Protein AF-A0A7J0CDF3-F1 (afdb_monomer_lite)

Radius of gyration: 33.48 Å; chains: 1; bounding box: 75×72×98 Å

Structure (mmCIF, N/CA/C/O backbone):
data_AF-A0A7J0CDF3-F1
#
_entry.id   AF-A0A7J0CDF3-F1
#
loop_
_atom_site.group_PDB
_atom_site.id
_atom_site.type_symbol
_atom_site.label_atom_id
_atom_site.label_alt_id
_atom_site.label_comp_id
_atom_site.label_asym_id
_atom_site.label_entity_id
_atom_site.label_seq_id
_atom_site.pdbx_PDB_ins_code
_atom_site.Cartn_x
_atom_site.Cartn_y
_atom_site.Cartn_z
_atom_site.occupancy
_atom_site.B_iso_or_equiv
_atom_site.auth_seq_id
_atom_site.auth_comp_id
_atom_site.auth_asym_id
_atom_site.auth_atom_id
_atom_site.pdbx_PDB_model_num
ATOM 1 N N . MET A 1 1 ? -47.061 1.592 -51.475 1.00 35.91 1 MET A N 1
ATOM 2 C CA . MET A 1 1 ? -47.089 2.550 -52.597 1.00 35.91 1 MET A CA 1
ATOM 3 C C . MET A 1 1 ? -45.624 2.895 -52.890 1.00 35.91 1 MET A C 1
ATOM 5 O O . MET A 1 1 ? -45.048 3.650 -52.127 1.00 35.91 1 MET A O 1
ATOM 9 N N . THR A 1 2 ? -44.872 2.013 -53.568 1.00 28.09 2 THR A N 1
ATOM 10 C CA . THR A 1 2 ? -44.515 2.081 -55.014 1.00 28.09 2 THR A CA 1
ATOM 11 C C . THR A 1 2 ? -44.029 3.474 -55.422 1.00 28.09 2 THR A C 1
ATOM 13 O O . THR A 1 2 ? -44.836 4.392 -55.442 1.00 28.09 2 THR A O 1
ATOM 16 N N . ALA A 1 3 ? -42.708 3.652 -55.564 1.00 27.17 3 ALA A N 1
ATOM 17 C CA . ALA A 1 3 ? -41.955 3.639 -56.842 1.00 27.17 3 ALA A CA 1
ATOM 18 C C . ALA A 1 3 ? -41.783 5.102 -57.340 1.00 27.17 3 ALA A C 1
ATOM 20 O O . ALA A 1 3 ? -42.628 5.928 -57.035 1.00 27.17 3 ALA A O 1
ATOM 21 N N . THR A 1 4 ? -40.732 5.567 -58.017 1.00 31.92 4 THR A N 1
ATOM 22 C CA . THR A 1 4 ? -39.745 4.935 -58.901 1.00 31.92 4 THR A CA 1
ATOM 23 C C . THR A 1 4 ? -38.569 5.918 -59.099 1.00 31.92 4 THR A C 1
ATOM 25 O O . THR A 1 4 ? -38.638 7.078 -58.702 1.00 31.92 4 THR A O 1
ATOM 28 N N . THR A 1 5 ? -37.517 5.375 -59.698 1.00 41.00 5 THR A N 1
ATOM 29 C CA . THR A 1 5 ? -36.203 5.857 -60.150 1.00 41.00 5 THR A CA 1
ATOM 30 C C . THR A 1 5 ? -36.150 7.128 -61.005 1.00 41.00 5 THR A C 1
ATOM 32 O O . THR A 1 5 ? -37.146 7.531 -61.591 1.00 41.00 5 THR A O 1
ATOM 35 N N . ASP A 1 6 ? -34.952 7.724 -61.092 1.00 33.31 6 ASP A N 1
ATOM 36 C CA . ASP A 1 6 ? -34.081 7.810 -62.292 1.00 33.31 6 ASP A CA 1
ATOM 37 C C . ASP A 1 6 ? -32.815 8.605 -61.881 1.00 33.31 6 ASP A C 1
ATOM 39 O O . ASP A 1 6 ? -32.893 9.507 -61.056 1.00 33.31 6 ASP A O 1
ATOM 43 N N . GLY A 1 7 ? -31.572 8.319 -62.268 1.00 31.36 7 GLY A N 1
ATOM 44 C CA . GLY A 1 7 ? -31.044 7.663 -63.457 1.00 31.36 7 GLY A CA 1
ATOM 45 C C . GLY A 1 7 ? -30.019 8.615 -64.093 1.00 31.36 7 GLY A C 1
ATOM 46 O O . GLY A 1 7 ? -30.418 9.547 -64.773 1.00 31.36 7 GLY A O 1
ATOM 47 N N . SER A 1 8 ? -28.718 8.424 -63.826 1.00 35.66 8 SER A N 1
ATOM 48 C CA . SER A 1 8 ? -27.577 8.980 -64.598 1.00 35.66 8 SER A CA 1
ATOM 49 C C . SER A 1 8 ? -26.265 8.462 -63.977 1.00 35.66 8 SER A C 1
ATOM 51 O O . SER A 1 8 ? -25.769 9.017 -63.003 1.00 35.66 8 SER A O 1
ATOM 53 N N . THR A 1 9 ? -25.775 7.264 -64.307 1.00 35.94 9 THR A N 1
ATOM 54 C CA . THR A 1 9 ? -24.790 7.021 -65.388 1.00 35.94 9 THR A CA 1
ATOM 55 C C . THR A 1 9 ? -23.771 8.146 -65.600 1.00 35.94 9 THR A C 1
ATOM 57 O O . THR A 1 9 ? -23.828 8.910 -66.553 1.00 35.94 9 THR A O 1
ATOM 60 N N . GLY A 1 10 ? -22.770 8.182 -64.724 1.00 31.12 10 GLY A N 1
ATOM 61 C CA . GLY A 1 10 ? -21.445 8.707 -65.034 1.00 31.12 10 GLY A CA 1
ATOM 62 C C . GLY A 1 10 ? -20.428 7.602 -64.788 1.00 31.12 10 GLY A C 1
ATOM 63 O O . GLY A 1 10 ? -19.827 7.544 -63.721 1.00 31.12 10 GLY A O 1
ATOM 64 N N . ALA A 1 11 ? -20.290 6.677 -65.741 1.00 34.62 11 ALA A N 1
ATOM 65 C CA . ALA A 1 11 ? -19.156 5.764 -65.770 1.00 34.62 11 ALA A CA 1
ATOM 66 C C . ALA A 1 11 ? -17.900 6.615 -66.000 1.00 34.62 11 ALA A C 1
ATOM 68 O O . ALA A 1 11 ? -17.597 6.995 -67.129 1.00 34.62 11 ALA A O 1
ATOM 69 N N . ALA A 1 12 ? -17.224 6.985 -64.912 1.00 36.47 12 ALA A N 1
ATOM 70 C CA . ALA A 1 12 ? -15.904 7.577 -64.993 1.00 36.47 12 ALA A CA 1
ATOM 71 C C . ALA A 1 12 ? -14.955 6.490 -65.502 1.00 36.47 12 ALA A C 1
ATOM 73 O O . ALA A 1 12 ? -14.655 5.518 -64.812 1.00 36.47 12 ALA A O 1
ATOM 74 N N . ASP A 1 13 ? -14.586 6.664 -66.762 1.00 37.16 13 ASP A N 1
ATOM 75 C CA . ASP A 1 13 ? -13.546 5.983 -67.512 1.00 37.16 13 ASP A CA 1
ATOM 76 C C . ASP A 1 13 ? -12.322 5.732 -66.606 1.00 37.16 13 ASP A C 1
ATOM 78 O O . ASP A 1 13 ? -11.514 6.631 -66.364 1.00 37.16 13 ASP A O 1
ATOM 82 N N . LEU A 1 14 ? -12.194 4.514 -66.063 1.00 38.97 14 LEU A N 1
ATOM 83 C CA . LEU A 1 14 ? -10.978 4.045 -65.395 1.00 38.97 14 LEU A CA 1
ATOM 84 C C . LEU A 1 14 ? -9.933 3.775 -66.478 1.00 38.97 14 LEU A C 1
ATOM 86 O O . LEU A 1 14 ? -9.555 2.635 -66.752 1.00 38.97 14 LEU A O 1
ATOM 90 N N . ARG A 1 15 ? -9.467 4.842 -67.128 1.00 39.44 15 ARG A N 1
ATOM 91 C CA . ARG A 1 15 ? -8.226 4.780 -67.882 1.00 39.44 15 ARG A CA 1
ATOM 92 C C . ARG A 1 15 ? -7.115 4.509 -66.883 1.00 39.44 15 ARG A C 1
ATOM 94 O O . ARG A 1 15 ? -6.823 5.334 -66.021 1.00 39.44 15 ARG A O 1
ATOM 101 N N . ALA A 1 16 ? -6.541 3.316 -67.006 1.00 43.44 16 ALA A N 1
ATOM 102 C CA . ALA A 1 16 ? -5.338 2.902 -66.315 1.00 43.44 16 ALA A CA 1
ATOM 103 C C . ALA A 1 16 ? -4.294 4.021 -66.405 1.00 43.44 16 ALA A C 1
ATOM 105 O O . ALA A 1 16 ? -3.823 4.361 -67.493 1.00 43.44 16 ALA A O 1
ATOM 106 N N . ALA A 1 17 ? -3.965 4.605 -65.253 1.00 43.03 17 ALA A N 1
ATOM 107 C CA . ALA A 1 17 ? -2.776 5.423 -65.122 1.00 43.03 17 ALA A CA 1
ATOM 108 C C . ALA A 1 17 ? -1.569 4.569 -65.548 1.00 43.03 17 ALA A C 1
ATOM 110 O O . ALA A 1 17 ? -1.536 3.375 -65.223 1.00 43.03 17 ALA A O 1
ATOM 111 N N . PRO A 1 18 ? -0.595 5.129 -66.286 1.00 43.50 18 PRO A N 1
ATOM 112 C CA . PRO A 1 18 ? 0.629 4.401 -66.567 1.00 43.50 18 PRO A CA 1
ATOM 113 C C . PRO A 1 18 ? 1.243 4.013 -65.224 1.00 43.50 18 PRO A C 1
ATOM 115 O O . PRO A 1 18 ? 1.280 4.831 -64.304 1.00 43.50 18 PRO A O 1
ATOM 118 N N . ALA A 1 19 ? 1.656 2.752 -65.101 1.00 48.44 19 ALA A N 1
ATOM 119 C CA . ALA A 1 19 ? 2.377 2.262 -63.941 1.00 48.44 19 ALA A CA 1
ATOM 120 C C . ALA A 1 19 ? 3.613 3.149 -63.736 1.00 48.44 19 ALA A C 1
ATOM 122 O O . ALA A 1 19 ? 4.610 3.010 -64.442 1.00 48.44 19 ALA A O 1
ATOM 123 N N . GLY A 1 20 ? 3.499 4.103 -62.809 1.00 44.44 20 GLY A N 1
ATOM 124 C CA . GLY A 1 20 ? 4.639 4.806 -62.253 1.00 44.44 20 GLY A CA 1
ATOM 125 C C . GLY A 1 20 ? 5.560 3.769 -61.626 1.00 44.44 20 GLY A C 1
ATOM 126 O O . GLY A 1 20 ? 5.096 2.802 -61.019 1.00 44.44 20 GLY A O 1
ATOM 127 N N . GLU A 1 21 ? 6.852 3.936 -61.864 1.00 51.44 21 GLU A N 1
ATOM 128 C CA . GLU A 1 21 ? 7.906 3.017 -61.451 1.00 51.44 21 GLU A CA 1
ATOM 129 C C . GLU A 1 21 ? 7.807 2.651 -59.951 1.00 51.44 21 GLU A C 1
ATOM 131 O O . GLU A 1 21 ? 7.376 3.483 -59.148 1.00 51.44 21 GLU A O 1
ATOM 136 N N . PRO A 1 22 ? 8.238 1.447 -59.518 1.00 50.16 22 PRO A N 1
ATOM 137 C CA . PRO A 1 22 ? 8.076 0.958 -58.139 1.00 50.16 22 PRO A CA 1
ATOM 138 C C . PRO A 1 22 ? 8.981 1.663 -57.103 1.00 50.16 22 PRO A C 1
ATOM 140 O O . PRO A 1 22 ? 9.261 1.126 -56.029 1.00 50.16 22 PRO A O 1
ATOM 143 N N . THR A 1 23 ? 9.499 2.843 -57.420 1.00 51.19 23 THR A N 1
ATOM 144 C CA . THR A 1 23 ? 10.711 3.386 -56.801 1.00 51.19 23 THR A CA 1
ATOM 145 C C . THR A 1 23 ? 10.452 4.045 -55.440 1.00 51.19 23 THR A C 1
ATOM 147 O O . THR A 1 23 ? 11.363 4.128 -54.622 1.00 51.19 23 THR A O 1
ATOM 150 N N . ASP A 1 24 ? 9.210 4.434 -55.133 1.00 53.78 24 ASP A N 1
ATOM 151 C CA . ASP A 1 24 ? 8.905 5.221 -53.924 1.00 53.78 24 ASP A CA 1
ATOM 152 C C . ASP A 1 24 ? 8.554 4.368 -52.686 1.00 53.78 24 ASP A C 1
ATOM 154 O O . ASP A 1 24 ? 8.678 4.802 -51.544 1.00 53.78 24 ASP A O 1
ATOM 158 N N . THR A 1 25 ? 8.165 3.102 -52.877 1.00 56.50 25 THR A N 1
ATOM 159 C CA . THR A 1 25 ? 7.866 2.191 -51.751 1.00 56.50 25 THR A CA 1
ATOM 160 C C . THR A 1 25 ? 9.135 1.584 -51.142 1.00 56.50 25 THR A C 1
ATOM 162 O O . THR A 1 25 ? 9.174 1.302 -49.946 1.00 56.50 25 THR A O 1
ATOM 165 N N . THR A 1 26 ? 10.188 1.409 -51.946 1.00 59.22 26 THR A N 1
ATOM 166 C CA . THR A 1 26 ? 11.443 0.769 -51.514 1.00 59.22 26 THR A CA 1
ATOM 167 C C . THR A 1 26 ? 12.288 1.713 -50.654 1.00 59.22 26 THR A C 1
ATOM 169 O O . THR A 1 26 ? 12.728 1.316 -49.581 1.00 59.22 26 THR A O 1
ATOM 172 N N . THR A 1 27 ? 12.410 2.989 -51.039 1.00 59.97 27 THR A N 1
ATOM 173 C CA . THR A 1 27 ? 13.153 4.011 -50.274 1.00 59.97 27 THR A CA 1
ATOM 174 C C . THR A 1 27 ? 12.543 4.249 -48.887 1.00 59.97 27 THR A C 1
ATOM 176 O O . THR A 1 27 ? 13.252 4.246 -47.884 1.00 59.97 27 THR A O 1
ATOM 179 N N . ALA A 1 28 ? 11.212 4.352 -48.798 1.00 68.81 28 ALA A N 1
ATOM 180 C CA . ALA A 1 28 ? 10.517 4.489 -47.517 1.00 68.81 28 ALA A CA 1
ATOM 181 C C . ALA A 1 28 ? 10.662 3.239 -46.626 1.00 68.81 28 ALA A C 1
ATOM 183 O O . ALA A 1 28 ? 10.765 3.350 -45.403 1.00 68.81 28 ALA A O 1
ATOM 184 N N . ALA A 1 29 ? 10.692 2.041 -47.219 1.00 69.06 29 ALA A N 1
ATOM 185 C CA . ALA A 1 29 ? 10.910 0.796 -46.486 1.00 69.06 29 ALA A CA 1
ATOM 186 C C . ALA A 1 29 ? 12.356 0.665 -45.969 1.00 69.06 29 ALA A C 1
ATOM 188 O O . ALA A 1 29 ? 12.559 0.234 -44.829 1.00 69.06 29 ALA A O 1
ATOM 189 N N . ASP A 1 30 ? 13.345 1.082 -46.761 1.00 74.75 30 ASP A N 1
ATOM 190 C CA . ASP A 1 30 ? 14.759 1.096 -46.373 1.00 74.75 30 ASP A CA 1
ATOM 191 C C . ASP A 1 30 ? 15.026 2.091 -45.232 1.00 74.75 30 ASP A C 1
ATOM 193 O O . ASP A 1 30 ? 15.749 1.773 -44.280 1.00 74.75 30 ASP A O 1
ATOM 197 N N . ASP A 1 31 ? 14.363 3.249 -45.252 1.00 87.06 31 ASP A N 1
ATOM 198 C CA . ASP A 1 31 ? 14.433 4.242 -44.178 1.00 87.06 31 ASP A CA 1
ATOM 199 C C . ASP A 1 31 ? 13.834 3.725 -42.861 1.00 87.06 31 ASP A C 1
ATOM 201 O O . ASP A 1 31 ? 14.420 3.906 -41.784 1.00 87.06 31 ASP A O 1
ATOM 205 N N . VAL A 1 32 ? 12.701 3.016 -42.931 1.00 93.12 32 VAL A N 1
ATOM 206 C CA . VAL A 1 32 ? 12.080 2.360 -41.768 1.00 93.12 32 VAL A CA 1
ATOM 207 C C . VAL A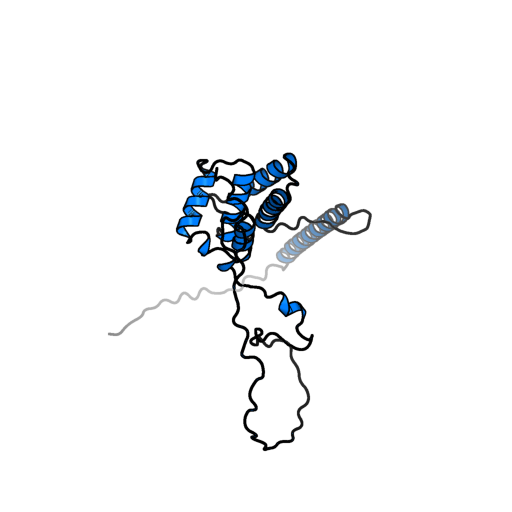 1 32 ? 12.983 1.254 -41.221 1.00 93.12 32 VAL A C 1
ATOM 209 O O . VAL A 1 32 ? 13.178 1.167 -40.005 1.00 93.12 32 VAL A O 1
ATOM 212 N N . LEU A 1 33 ? 13.587 0.439 -42.088 1.00 94.31 33 LEU A N 1
ATOM 213 C CA . LEU A 1 33 ? 14.507 -0.621 -41.677 1.00 94.31 33 LEU A CA 1
ATOM 214 C C . LEU A 1 33 ? 15.756 -0.050 -40.993 1.00 94.31 33 LEU A C 1
ATOM 216 O O . LEU A 1 33 ? 16.190 -0.557 -39.954 1.00 94.31 33 LEU A O 1
ATOM 220 N N . ALA A 1 34 ? 16.318 1.029 -41.538 1.00 94.69 34 ALA A N 1
ATOM 221 C CA . ALA A 1 34 ? 17.460 1.712 -40.948 1.00 94.69 34 ALA A CA 1
ATOM 222 C C . ALA A 1 34 ? 17.108 2.328 -39.582 1.00 94.69 34 ALA A C 1
ATOM 224 O O . ALA A 1 34 ? 17.894 2.234 -38.636 1.00 94.69 34 ALA A O 1
ATOM 225 N N . ALA A 1 35 ? 15.916 2.916 -39.441 1.00 95.75 35 ALA A N 1
ATOM 226 C CA . ALA A 1 35 ? 15.431 3.435 -38.165 1.00 95.75 35 ALA A CA 1
ATOM 227 C C . ALA A 1 35 ? 15.220 2.325 -37.122 1.00 95.75 35 ALA A C 1
ATOM 229 O O . ALA A 1 35 ? 15.640 2.484 -35.973 1.00 95.75 35 ALA A O 1
ATOM 230 N N . ALA A 1 36 ? 14.638 1.192 -37.525 1.00 96.62 36 ALA A N 1
ATOM 231 C CA . ALA A 1 36 ? 14.424 0.038 -36.658 1.00 96.62 36 ALA A CA 1
ATOM 232 C C . ALA A 1 36 ? 15.748 -0.554 -36.150 1.00 96.62 36 ALA A C 1
ATOM 234 O O . ALA A 1 36 ? 15.869 -0.829 -34.957 1.00 96.62 36 ALA A O 1
ATOM 235 N N . ARG A 1 37 ? 16.770 -0.679 -37.012 1.00 97.06 37 ARG A N 1
ATOM 236 C CA . ARG A 1 37 ? 18.113 -1.133 -36.602 1.00 97.06 37 ARG A CA 1
ATOM 237 C C . ARG A 1 37 ? 18.739 -0.203 -35.572 1.00 97.06 37 ARG A C 1
ATOM 239 O O . ARG A 1 37 ? 19.134 -0.667 -34.509 1.00 97.06 37 ARG A O 1
ATOM 246 N N . ARG A 1 38 ? 18.722 1.110 -35.827 1.00 97.50 38 ARG A N 1
ATOM 247 C CA . ARG A 1 38 ? 19.229 2.099 -34.863 1.00 97.50 38 ARG A CA 1
ATOM 248 C C . ARG A 1 38 ? 18.473 2.044 -33.533 1.00 97.50 38 ARG A C 1
ATOM 250 O O . ARG A 1 38 ? 19.071 2.227 -32.479 1.00 97.50 38 ARG A O 1
ATOM 257 N N . ALA A 1 39 ? 17.158 1.823 -33.554 1.00 97.75 39 ALA A N 1
ATOM 258 C CA . ALA A 1 39 ? 16.371 1.681 -32.331 1.00 97.75 39 ALA A CA 1
ATOM 259 C C . ALA A 1 39 ? 16.722 0.395 -31.566 1.00 97.75 39 ALA A C 1
ATOM 261 O O . ALA A 1 39 ? 16.847 0.436 -30.341 1.00 97.75 39 ALA A O 1
ATOM 262 N N . ALA A 1 40 ? 16.924 -0.718 -32.275 1.00 98.00 40 ALA A N 1
ATOM 263 C CA . ALA A 1 40 ? 17.337 -1.986 -31.686 1.00 98.00 40 ALA A CA 1
ATOM 264 C C . ALA A 1 40 ? 18.733 -1.889 -31.058 1.00 98.00 40 ALA A C 1
ATOM 266 O O . ALA A 1 40 ? 18.892 -2.269 -29.903 1.00 98.00 40 ALA A O 1
ATOM 267 N N . GLU A 1 41 ? 19.708 -1.309 -31.761 1.00 98.25 41 GLU A N 1
ATOM 268 C CA . GLU A 1 41 ? 21.070 -1.093 -31.252 1.00 98.25 41 GLU A CA 1
ATOM 269 C C . GLU A 1 41 ? 21.060 -0.274 -29.958 1.00 98.25 41 GLU A C 1
ATOM 271 O O . GLU A 1 41 ? 21.598 -0.724 -28.948 1.00 98.25 41 GLU A O 1
ATOM 276 N N . ARG A 1 42 ? 20.347 0.863 -29.937 1.00 98.19 42 ARG A N 1
ATOM 277 C CA . ARG A 1 42 ? 20.205 1.681 -28.720 1.00 98.19 42 ARG A CA 1
ATOM 278 C C . ARG A 1 42 ? 19.491 0.946 -27.585 1.00 98.19 42 ARG A C 1
ATOM 280 O O . ARG A 1 42 ? 19.816 1.156 -26.422 1.00 98.19 42 ARG A O 1
ATOM 287 N N . SER A 1 43 ? 18.499 0.111 -27.898 1.00 97.94 43 SER A N 1
ATOM 288 C CA . SER A 1 43 ? 17.765 -0.657 -26.881 1.00 97.94 43 SER A CA 1
ATOM 289 C C . SER A 1 43 ? 18.644 -1.744 -26.268 1.00 97.94 43 SER A C 1
ATOM 291 O O . SER A 1 43 ? 18.622 -1.937 -25.055 1.00 97.94 43 SER A O 1
ATOM 293 N N . VAL A 1 44 ? 19.439 -2.426 -27.096 1.00 98.06 44 VAL A N 1
ATOM 294 C CA . VAL A 1 44 ? 20.418 -3.423 -26.652 1.00 98.06 44 VAL A CA 1
ATOM 295 C C . VAL A 1 44 ? 21.483 -2.762 -25.788 1.00 98.06 44 VAL A C 1
ATOM 297 O O . VAL A 1 44 ? 21.729 -3.236 -24.684 1.00 98.06 44 VAL A O 1
ATOM 300 N N . GLU A 1 45 ? 22.058 -1.646 -26.240 1.00 98.12 45 GLU A N 1
ATOM 301 C CA . GLU A 1 45 ? 23.032 -0.872 -25.466 1.00 98.12 45 GLU A CA 1
ATOM 302 C C . GLU A 1 45 ? 22.451 -0.438 -24.114 1.00 98.12 45 GLU A C 1
ATOM 304 O O . GLU A 1 45 ? 23.073 -0.651 -23.075 1.00 98.12 45 GLU A O 1
ATOM 309 N N . HIS A 1 46 ? 21.222 0.088 -24.101 1.00 97.31 46 HIS A N 1
ATOM 310 C CA . HIS A 1 46 ? 20.559 0.505 -22.869 1.00 97.31 46 HIS A CA 1
ATOM 311 C C . HIS A 1 46 ? 20.315 -0.662 -21.904 1.00 97.31 46 HIS A C 1
ATOM 313 O O . HIS A 1 46 ? 20.588 -0.540 -20.712 1.00 97.31 46 HIS A O 1
ATOM 319 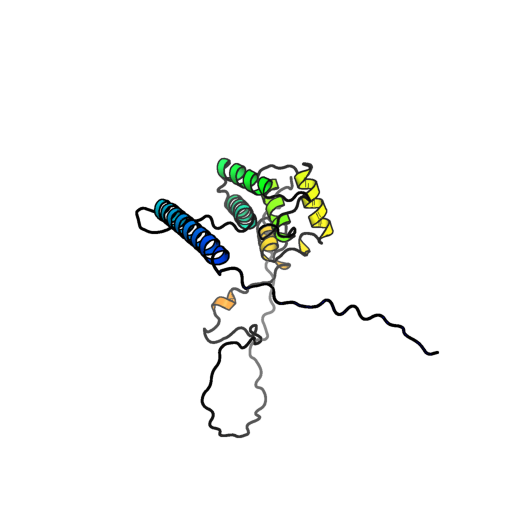N N . LEU A 1 47 ? 19.797 -1.793 -22.394 1.00 97.06 47 LEU A N 1
ATOM 320 C CA . LEU A 1 47 ? 19.513 -2.953 -21.548 1.00 97.06 47 LEU A CA 1
ATOM 321 C C . LEU A 1 47 ? 20.800 -3.584 -21.015 1.00 97.06 47 LEU A C 1
ATOM 323 O O . LEU A 1 47 ? 20.874 -3.854 -19.818 1.00 97.06 47 LEU A O 1
ATOM 327 N N . LEU A 1 48 ? 21.821 -3.772 -21.855 1.00 97.00 48 LEU A N 1
ATOM 328 C CA . LEU A 1 48 ? 23.119 -4.296 -21.419 1.00 97.00 48 LEU A CA 1
ATOM 329 C C . LEU A 1 48 ? 23.809 -3.342 -20.438 1.00 97.00 48 LEU A C 1
ATOM 331 O O . LEU A 1 48 ? 24.368 -3.797 -19.447 1.00 97.00 48 LEU A O 1
ATOM 335 N N . GLY A 1 49 ? 23.684 -2.025 -20.634 1.00 96.75 49 GLY A N 1
ATOM 336 C CA . GLY A 1 49 ? 24.187 -1.019 -19.695 1.00 96.75 49 GLY A CA 1
ATOM 337 C C . GLY A 1 49 ? 23.491 -1.015 -18.326 1.00 96.75 49 GLY A C 1
ATOM 338 O O . GLY A 1 49 ? 23.999 -0.406 -17.390 1.00 96.75 49 GLY A O 1
ATOM 339 N N . ARG A 1 50 ? 22.339 -1.687 -18.186 1.00 96.44 50 ARG A N 1
ATOM 340 C CA . ARG A 1 50 ? 21.615 -1.868 -16.913 1.00 96.44 50 ARG A CA 1
ATOM 341 C C . ARG A 1 50 ? 21.801 -3.251 -16.289 1.00 96.44 50 ARG A C 1
ATOM 343 O O . ARG A 1 50 ? 21.169 -3.529 -15.268 1.00 96.44 50 ARG A O 1
ATOM 350 N N . GLN A 1 51 ? 22.589 -4.122 -16.912 1.00 97.56 51 GLN A N 1
ATOM 351 C CA . GLN A 1 51 ? 22.883 -5.440 -16.365 1.00 97.56 51 GLN A CA 1
ATOM 352 C C . GLN A 1 51 ? 23.785 -5.291 -15.133 1.00 97.56 51 GLN A C 1
ATOM 354 O O . GLN A 1 51 ? 24.750 -4.530 -15.156 1.00 97.56 51 GLN A O 1
ATOM 359 N N . ASP A 1 52 ? 23.466 -6.007 -14.057 1.00 96.81 52 ASP A N 1
ATOM 360 C CA . ASP A 1 52 ? 24.352 -6.120 -12.897 1.00 96.81 52 ASP A CA 1
ATOM 361 C C . ASP A 1 52 ? 25.643 -6.855 -13.286 1.00 96.81 52 ASP A C 1
ATOM 363 O O . ASP A 1 52 ? 25.633 -7.707 -14.176 1.00 96.81 52 ASP A O 1
ATOM 367 N N . GLU A 1 53 ? 26.745 -6.590 -12.584 1.00 96.50 53 GLU A N 1
ATOM 368 C CA . GLU A 1 53 ? 28.032 -7.256 -12.830 1.00 96.50 53 GLU A CA 1
ATOM 369 C C . GLU A 1 53 ? 27.942 -8.790 -12.716 1.00 96.50 53 GLU A C 1
ATOM 371 O O . GLU A 1 53 ? 28.691 -9.513 -13.371 1.00 96.50 53 GLU A O 1
ATOM 376 N N . GLN A 1 54 ? 26.993 -9.308 -11.930 1.00 97.25 54 GLN A N 1
ATOM 377 C CA . GLN A 1 54 ? 26.730 -10.744 -11.792 1.00 97.25 54 GLN A CA 1
ATOM 378 C C . GLN A 1 54 ? 25.832 -11.320 -12.903 1.00 97.25 54 GLN A C 1
ATOM 380 O O . GLN A 1 54 ? 25.535 -12.516 -12.902 1.00 97.25 54 GLN A O 1
ATOM 385 N N . GLY A 1 55 ? 25.380 -10.495 -13.848 1.00 96.44 55 GLY A N 1
ATOM 386 C CA . GLY A 1 55 ? 24.691 -10.920 -15.065 1.00 96.44 55 GLY A CA 1
ATOM 387 C C . GLY A 1 55 ? 23.159 -10.905 -15.020 1.00 96.44 55 GLY A C 1
ATOM 388 O O . GLY A 1 55 ? 22.533 -11.316 -15.998 1.00 96.44 55 GLY A O 1
ATOM 389 N N . TRP A 1 56 ? 22.533 -10.438 -13.938 1.00 96.75 56 TRP A N 1
ATOM 390 C CA . TRP A 1 56 ? 21.071 -10.326 -13.821 1.00 96.75 56 TRP A CA 1
ATOM 391 C C . TRP A 1 56 ? 20.566 -8.895 -14.067 1.00 96.75 56 TRP A C 1
ATOM 393 O O . TRP A 1 56 ? 21.332 -7.936 -14.069 1.00 96.75 56 TRP A O 1
ATOM 403 N N . TRP A 1 57 ? 19.252 -8.747 -14.261 1.00 97.38 57 TRP A N 1
ATOM 404 C CA . TRP A 1 57 ? 18.575 -7.449 -14.351 1.00 97.38 57 TRP A CA 1
ATOM 405 C C . TRP A 1 57 ? 17.617 -7.264 -13.186 1.00 97.38 57 TRP A C 1
ATOM 407 O O . TRP A 1 57 ? 16.899 -8.190 -12.808 1.00 97.38 57 TRP A O 1
ATOM 417 N N . LYS A 1 58 ? 17.571 -6.042 -12.654 1.00 95.06 58 LYS A N 1
ATOM 418 C CA . LYS A 1 58 ? 16.597 -5.636 -11.643 1.00 95.06 58 LYS A CA 1
ATOM 419 C C . LYS A 1 58 ? 15.720 -4.525 -12.195 1.00 95.06 58 LYS A C 1
ATOM 421 O O . LYS A 1 58 ? 16.201 -3.452 -12.556 1.00 95.06 58 LYS A O 1
ATOM 426 N N . GLY A 1 59 ? 14.430 -4.818 -12.252 1.00 92.31 59 GLY A N 1
ATOM 427 C CA . GLY A 1 59 ? 13.375 -3.849 -12.502 1.00 92.31 59 GLY A CA 1
ATOM 428 C C . GLY A 1 59 ? 12.579 -3.603 -11.231 1.00 92.31 59 GLY A C 1
ATOM 429 O O . GLY A 1 59 ? 12.612 -4.416 -10.304 1.00 92.31 59 GLY A O 1
ATOM 430 N N . ASP A 1 60 ? 11.875 -2.480 -11.206 1.00 89.94 60 ASP A N 1
ATOM 431 C CA . ASP A 1 60 ? 10.849 -2.252 -10.202 1.00 89.94 60 ASP A CA 1
ATOM 432 C C . ASP A 1 60 ? 9.609 -3.091 -10.542 1.00 89.94 60 ASP A C 1
ATOM 434 O O . ASP A 1 60 ? 9.195 -3.150 -11.703 1.00 89.94 60 ASP A O 1
ATOM 438 N N . LEU A 1 61 ? 9.043 -3.765 -9.542 1.00 88.75 61 LEU A N 1
ATOM 439 C CA . LEU A 1 61 ? 7.811 -4.540 -9.679 1.00 88.75 61 LEU A CA 1
ATOM 440 C C . LEU A 1 61 ? 6.683 -3.755 -9.015 1.00 88.75 61 LEU A C 1
ATOM 442 O O . LEU A 1 61 ? 6.222 -4.091 -7.925 1.00 88.75 61 LEU A O 1
ATOM 446 N N . ALA A 1 62 ? 6.260 -2.690 -9.690 1.00 84.88 62 ALA A N 1
ATOM 447 C CA . ALA A 1 62 ? 5.152 -1.868 -9.234 1.00 84.88 62 ALA A CA 1
ATOM 448 C C . ALA A 1 62 ? 3.843 -2.674 -9.260 1.00 84.88 62 ALA A C 1
ATOM 450 O O . ALA A 1 62 ? 3.529 -3.346 -10.246 1.00 84.88 62 ALA A O 1
ATOM 451 N N . THR A 1 63 ? 3.076 -2.603 -8.171 1.00 88.50 63 THR A N 1
ATOM 452 C CA . THR A 1 63 ? 1.753 -3.231 -8.077 1.00 88.50 63 THR A CA 1
ATOM 453 C C . THR A 1 63 ? 0.707 -2.202 -7.664 1.00 88.50 63 THR A C 1
ATOM 455 O O . THR A 1 63 ? 0.089 -1.577 -8.520 1.00 88.50 63 THR A O 1
ATOM 458 N N . ASN A 1 64 ? 0.519 -2.012 -6.364 1.00 93.06 64 ASN A N 1
ATOM 459 C CA . ASN A 1 64 ? -0.358 -1.022 -5.767 1.00 93.06 64 ASN A CA 1
ATOM 460 C C . ASN A 1 64 ? 0.099 -0.736 -4.330 1.00 93.06 64 ASN A C 1
ATOM 462 O O . ASN A 1 64 ? 0.957 -1.424 -3.782 1.00 93.06 64 ASN A O 1
ATOM 466 N N . VAL A 1 65 ? -0.539 0.248 -3.705 1.00 95.62 65 VAL A N 1
ATOM 467 C CA . VAL A 1 65 ? -0.196 0.728 -2.361 1.00 95.62 65 VAL A CA 1
ATOM 468 C C . VAL A 1 65 ? -0.469 -0.269 -1.230 1.00 9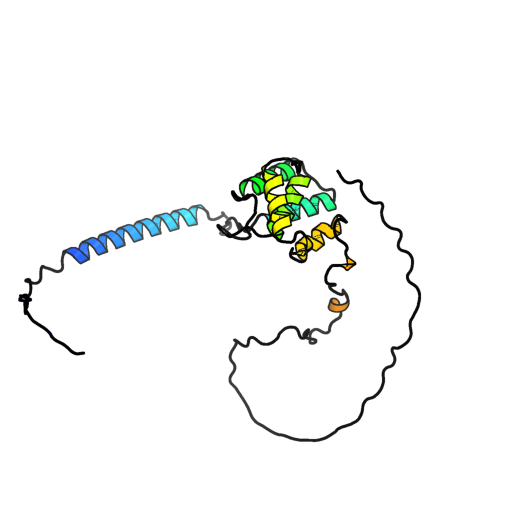5.62 65 VAL A C 1
ATOM 470 O O . VAL A 1 65 ? -0.090 0.001 -0.093 1.00 95.62 65 VAL A O 1
ATOM 473 N N . THR A 1 66 ? -1.142 -1.399 -1.492 1.00 95.88 66 THR A N 1
ATOM 474 C CA . THR A 1 66 ? -1.501 -2.342 -0.418 1.00 95.88 66 THR A CA 1
ATOM 475 C C . THR A 1 66 ? -0.263 -2.976 0.198 1.00 95.88 66 THR A C 1
ATOM 477 O O . THR A 1 66 ? -0.203 -3.097 1.413 1.00 95.88 66 THR A O 1
ATOM 480 N N . MET A 1 67 ? 0.778 -3.276 -0.587 1.00 95.00 67 MET A N 1
ATOM 481 C CA . MET A 1 67 ? 2.023 -3.837 -0.049 1.00 95.00 67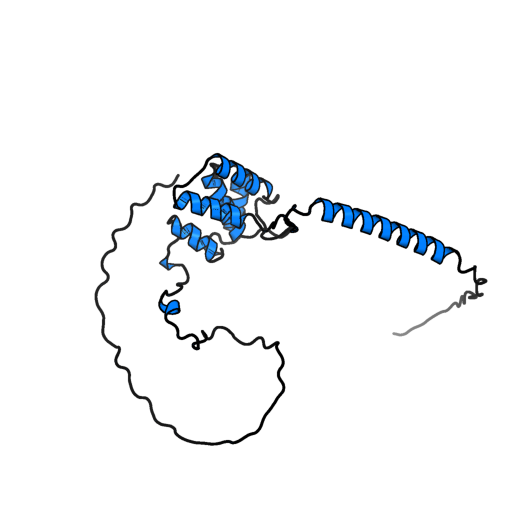 MET A CA 1
ATOM 482 C C . MET A 1 67 ? 2.667 -2.914 0.994 1.00 95.00 67 MET A C 1
ATOM 484 O O . MET A 1 67 ? 2.996 -3.363 2.091 1.00 95.00 67 MET A O 1
ATOM 488 N N . ASP A 1 68 ? 2.791 -1.625 0.685 1.00 95.38 68 ASP A N 1
ATOM 489 C CA . ASP A 1 68 ? 3.392 -0.642 1.586 1.00 95.38 68 ASP A CA 1
ATOM 490 C C . ASP A 1 68 ? 2.489 -0.318 2.786 1.00 95.38 68 ASP A C 1
ATOM 492 O O . ASP A 1 68 ? 2.959 -0.182 3.918 1.00 95.38 68 ASP A O 1
ATOM 496 N N . ALA A 1 69 ? 1.173 -0.239 2.568 1.00 97.00 69 ALA A N 1
ATOM 497 C CA . ALA A 1 69 ? 0.209 -0.038 3.644 1.00 97.00 69 ALA A CA 1
ATOM 498 C C . ALA A 1 69 ? 0.244 -1.200 4.651 1.00 97.00 69 ALA A C 1
ATOM 500 O O . ALA A 1 69 ? 0.335 -0.977 5.861 1.00 97.00 69 ALA A O 1
ATOM 501 N N . GLU A 1 70 ? 0.200 -2.438 4.153 1.00 96.44 70 GLU A N 1
ATOM 502 C CA . GLU A 1 70 ? 0.250 -3.667 4.945 1.00 96.44 70 GLU A CA 1
ATOM 503 C C . GLU A 1 70 ? 1.596 -3.835 5.671 1.00 96.44 70 GLU A C 1
ATOM 505 O O . GLU A 1 70 ? 1.614 -4.267 6.823 1.00 96.44 70 GLU A O 1
ATOM 510 N N . ASP A 1 71 ? 2.717 -3.429 5.067 1.00 95.81 71 ASP A N 1
ATOM 511 C CA . ASP A 1 71 ? 4.023 -3.394 5.741 1.00 95.81 71 ASP A CA 1
ATOM 512 C C . ASP A 1 71 ? 4.031 -2.403 6.921 1.00 95.81 71 ASP A C 1
ATOM 514 O O . ASP A 1 71 ? 4.477 -2.752 8.018 1.00 95.81 71 ASP A O 1
ATOM 518 N N . LEU A 1 72 ? 3.457 -1.202 6.766 1.00 95.62 72 LEU A N 1
ATOM 519 C CA . LEU A 1 72 ? 3.312 -0.263 7.888 1.00 95.62 72 LEU A CA 1
ATOM 520 C C . LEU A 1 72 ? 2.419 -0.812 9.002 1.00 95.62 72 LEU A C 1
ATOM 522 O O . LEU A 1 72 ? 2.764 -0.698 10.183 1.00 95.62 72 LEU A O 1
ATOM 526 N N . LEU A 1 73 ? 1.289 -1.419 8.637 1.00 95.56 73 LEU A N 1
ATOM 527 C CA . LEU A 1 73 ? 0.399 -2.109 9.571 1.00 95.56 73 LEU A CA 1
ATOM 528 C C . LEU A 1 73 ? 1.159 -3.215 10.323 1.00 95.56 73 LEU A C 1
ATOM 530 O O . LEU A 1 73 ? 1.076 -3.298 11.549 1.00 95.56 73 LEU A O 1
ATOM 534 N N . LEU A 1 74 ? 1.956 -4.026 9.624 1.00 96.62 74 LEU A N 1
ATOM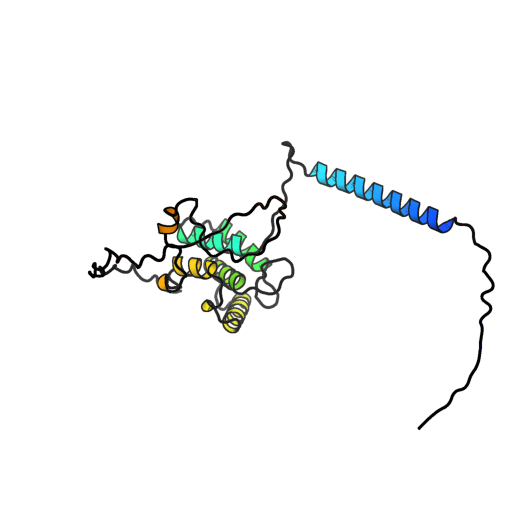 535 C CA . LEU A 1 74 ? 2.756 -5.090 10.228 1.00 96.62 74 LEU A CA 1
ATOM 536 C C . LEU A 1 74 ? 3.771 -4.542 11.230 1.00 96.62 74 LEU A C 1
ATOM 538 O O . LEU A 1 74 ? 3.846 -5.013 12.366 1.00 96.62 74 LEU A O 1
ATOM 542 N N . ARG A 1 75 ? 4.554 -3.540 10.821 1.00 95.62 75 ARG A N 1
ATOM 543 C CA . ARG A 1 75 ? 5.590 -2.934 11.668 1.00 95.62 75 ARG A CA 1
ATOM 544 C C . ARG A 1 75 ? 4.999 -2.290 12.905 1.00 95.62 75 ARG A C 1
ATOM 546 O O . ARG A 1 75 ? 5.575 -2.421 13.983 1.00 95.62 75 ARG A O 1
ATOM 553 N N . GLN A 1 76 ? 3.849 -1.634 12.757 1.00 94.88 76 GLN A N 1
ATOM 554 C CA . GLN A 1 76 ? 3.111 -1.079 13.883 1.00 94.88 76 GLN A CA 1
ATOM 555 C C . GLN A 1 76 ? 2.653 -2.183 14.840 1.00 94.88 76 GLN A C 1
ATOM 557 O O . GLN A 1 76 ? 2.863 -2.079 16.045 1.00 94.88 76 GLN A O 1
ATOM 562 N N . PHE A 1 77 ? 2.073 -3.265 14.319 1.00 95.00 77 PHE A N 1
ATOM 563 C CA . PHE A 1 77 ? 1.625 -4.390 15.140 1.00 95.00 77 PHE A CA 1
ATOM 564 C C . PHE A 1 77 ? 2.780 -5.056 15.907 1.00 95.00 77 PHE A C 1
ATOM 566 O O . PHE A 1 77 ? 2.625 -5.433 17.067 1.00 95.00 77 PHE A O 1
ATOM 573 N N . LEU A 1 78 ? 3.949 -5.174 15.275 1.00 96.25 78 LEU A N 1
ATOM 574 C CA . LEU A 1 78 ? 5.154 -5.751 15.874 1.00 96.25 78 LEU A CA 1
ATOM 575 C C . LEU A 1 78 ? 5.931 -4.773 16.777 1.00 96.25 78 LEU A C 1
ATOM 577 O O . LEU A 1 78 ? 6.856 -5.200 17.465 1.00 96.25 78 LEU A O 1
ATOM 581 N N . GLY A 1 79 ? 5.590 -3.481 16.778 1.00 95.50 79 GLY A N 1
ATOM 582 C CA . GLY A 1 79 ? 6.298 -2.451 17.545 1.00 95.50 79 GLY A CA 1
ATOM 583 C C . GLY A 1 79 ? 7.701 -2.117 17.019 1.00 95.50 79 GLY A C 1
ATOM 584 O O . GLY A 1 79 ? 8.548 -1.675 17.790 1.00 95.50 79 GLY A O 1
ATOM 585 N N . ILE A 1 80 ? 7.963 -2.329 15.725 1.00 95.62 80 ILE A N 1
ATOM 586 C CA . ILE A 1 80 ? 9.277 -2.126 15.075 1.00 95.62 80 ILE A CA 1
ATOM 587 C C . ILE A 1 80 ? 9.267 -0.937 14.105 1.00 95.62 80 ILE A C 1
ATOM 589 O O . ILE A 1 80 ? 9.781 -0.998 12.987 1.00 95.62 80 ILE A O 1
ATOM 593 N N . GLN A 1 81 ? 8.617 0.145 14.518 1.00 92.00 81 GLN A N 1
ATOM 594 C CA . GLN A 1 81 ? 8.448 1.329 13.689 1.00 92.00 81 GLN A CA 1
ATOM 595 C C . GLN A 1 81 ? 9.749 2.120 13.526 1.00 92.00 81 GLN A C 1
ATOM 597 O O . GLN A 1 81 ? 10.473 2.360 14.489 1.00 92.00 81 GLN A O 1
ATOM 602 N N . ASP A 1 82 ? 9.980 2.591 12.303 1.00 94.62 82 ASP A N 1
ATOM 603 C CA . ASP A 1 82 ? 11.029 3.547 11.966 1.00 94.62 82 ASP A CA 1
ATOM 604 C C . ASP A 1 82 ? 10.384 4.806 11.354 1.00 94.62 82 ASP A C 1
ATOM 606 O O . ASP A 1 82 ? 9.701 4.691 10.329 1.00 94.62 82 ASP A O 1
ATOM 610 N N . PRO A 1 83 ? 10.572 6.004 11.945 1.00 95.38 83 PRO A N 1
ATOM 611 C CA . PRO A 1 83 ? 9.972 7.239 11.441 1.00 95.38 83 PRO A CA 1
ATOM 612 C C . PRO A 1 83 ? 10.329 7.557 9.986 1.00 95.38 83 PRO A C 1
ATOM 614 O O . PRO A 1 83 ? 9.487 8.077 9.256 1.00 95.38 83 PRO A O 1
ATOM 617 N N . ALA A 1 84 ? 11.550 7.232 9.545 1.00 96.06 84 ALA A N 1
ATOM 618 C CA . ALA A 1 84 ? 11.966 7.490 8.168 1.00 96.06 84 ALA A CA 1
ATOM 619 C C . ALA A 1 84 ? 11.200 6.601 7.177 1.00 96.06 84 ALA A C 1
ATOM 621 O O . ALA A 1 84 ? 10.709 7.092 6.159 1.00 96.06 84 ALA A O 1
ATOM 622 N N . THR A 1 85 ? 11.035 5.319 7.508 1.00 95.06 85 THR A N 1
ATOM 623 C CA . THR A 1 85 ? 10.228 4.363 6.738 1.00 95.06 85 THR A CA 1
ATOM 624 C C . THR A 1 85 ? 8.753 4.768 6.700 1.00 95.06 85 THR A C 1
ATOM 626 O O . THR A 1 85 ? 8.143 4.735 5.631 1.00 95.06 85 THR A O 1
ATOM 629 N N . ILE A 1 86 ? 8.185 5.203 7.832 1.00 96.56 86 ILE A N 1
ATOM 630 C CA . ILE A 1 86 ? 6.796 5.686 7.908 1.00 96.56 86 ILE A CA 1
ATOM 631 C C . ILE A 1 86 ? 6.584 6.869 6.968 1.00 96.56 86 ILE A C 1
ATOM 633 O O . ILE A 1 86 ? 5.685 6.837 6.134 1.00 96.56 86 ILE A O 1
ATOM 637 N N . GLU A 1 87 ? 7.432 7.890 7.061 1.00 97.00 87 GLU A N 1
ATOM 638 C CA . GLU A 1 87 ? 7.301 9.103 6.253 1.00 97.00 87 GLU A CA 1
ATOM 639 C C . GLU A 1 87 ? 7.562 8.832 4.760 1.00 97.00 87 GLU A C 1
ATOM 641 O O . GLU A 1 87 ? 6.866 9.368 3.897 1.00 97.00 87 GLU A O 1
ATOM 646 N N . ALA A 1 88 ? 8.521 7.961 4.425 1.00 96.62 88 ALA A N 1
ATOM 647 C CA . ALA A 1 88 ? 8.752 7.543 3.043 1.00 96.62 88 ALA A CA 1
ATOM 648 C C . ALA A 1 88 ? 7.540 6.814 2.449 1.00 96.62 88 ALA A C 1
ATOM 650 O O . ALA A 1 88 ? 7.093 7.156 1.353 1.00 96.62 88 ALA A O 1
ATOM 651 N N . THR A 1 89 ? 6.973 5.875 3.204 1.00 96.62 89 THR A N 1
ATOM 652 C CA . THR A 1 89 ? 5.797 5.109 2.787 1.00 96.62 89 THR A CA 1
ATOM 653 C C . THR A 1 89 ? 4.564 6.000 2.670 1.00 96.62 89 THR A C 1
ATOM 655 O O . THR A 1 89 ? 3.859 5.963 1.666 1.00 96.62 89 THR A O 1
ATOM 658 N N . ALA A 1 90 ? 4.327 6.874 3.649 1.00 97.38 90 ALA A N 1
ATOM 659 C CA . ALA A 1 90 ? 3.206 7.806 3.625 1.00 97.38 90 ALA A CA 1
ATOM 660 C C . ALA A 1 90 ? 3.276 8.755 2.424 1.00 97.38 90 ALA A C 1
ATOM 662 O O . ALA A 1 90 ? 2.256 9.058 1.808 1.00 97.38 90 ALA A O 1
ATOM 663 N N . ARG A 1 91 ? 4.480 9.214 2.059 1.00 97.81 91 ARG A N 1
ATOM 664 C CA . ARG A 1 91 ? 4.684 10.032 0.860 1.00 97.81 91 ARG A CA 1
ATOM 665 C C . ARG A 1 91 ? 4.340 9.271 -0.415 1.00 97.81 91 ARG A C 1
ATOM 667 O O . ARG A 1 91 ? 3.683 9.847 -1.276 1.00 97.81 91 ARG A O 1
ATOM 674 N N . PHE A 1 92 ? 4.762 8.012 -0.522 1.00 96.62 92 PHE A N 1
ATOM 675 C CA . PHE A 1 92 ? 4.418 7.157 -1.656 1.00 96.62 92 PHE A CA 1
ATOM 676 C C . PHE A 1 92 ? 2.901 6.956 -1.755 1.00 96.62 92 PHE A C 1
ATOM 678 O O . PHE A 1 92 ? 2.307 7.301 -2.771 1.00 96.62 92 PHE A O 1
ATOM 685 N N . ILE A 1 93 ? 2.252 6.536 -0.664 1.00 97.62 93 ILE A N 1
ATOM 686 C CA . ILE A 1 93 ? 0.799 6.320 -0.630 1.00 97.62 93 ILE A CA 1
ATOM 687 C C . ILE A 1 93 ? 0.040 7.604 -0.998 1.00 97.62 93 ILE A C 1
ATOM 689 O O . ILE A 1 93 ? -0.896 7.550 -1.791 1.00 97.62 93 ILE A O 1
ATOM 693 N N . ARG A 1 94 ? 0.446 8.777 -0.488 1.00 97.19 94 ARG A N 1
ATOM 694 C CA . ARG A 1 94 ? -0.164 10.064 -0.877 1.00 97.19 94 ARG A CA 1
ATOM 695 C C . ARG A 1 94 ? 0.028 10.387 -2.361 1.00 97.19 94 ARG A C 1
ATOM 697 O O . ARG A 1 94 ? -0.875 10.961 -2.961 1.00 97.19 94 ARG A O 1
ATOM 704 N N . GLY A 1 95 ? 1.182 10.044 -2.933 1.00 96.25 95 GLY A N 1
ATOM 705 C CA . GLY A 1 95 ? 1.493 10.268 -4.348 1.00 96.25 95 GLY A CA 1
ATOM 706 C C . GLY A 1 95 ? 0.630 9.442 -5.303 1.00 96.25 95 GLY A C 1
ATOM 707 O O . GLY A 1 95 ? 0.292 9.925 -6.377 1.00 96.25 95 GLY A O 1
ATOM 708 N N . GLU A 1 96 ? 0.215 8.250 -4.876 1.00 96.38 96 GLU A N 1
ATOM 709 C CA . GLU A 1 96 ? -0.617 7.333 -5.666 1.00 96.38 96 GLU A CA 1
ATOM 710 C C . GLU A 1 96 ? -2.130 7.578 -5.511 1.00 96.38 96 GLU A C 1
ATOM 712 O O . GLU A 1 96 ? -2.943 6.838 -6.068 1.00 96.38 96 GLU A O 1
ATOM 717 N N . GLN A 1 97 ? -2.541 8.590 -4.737 1.00 97.06 97 GLN A N 1
ATOM 718 C CA . GLN A 1 97 ? -3.960 8.887 -4.561 1.00 97.06 97 GLN A CA 1
ATOM 719 C C . GLN A 1 97 ? -4.558 9.496 -5.838 1.00 97.06 97 GLN A C 1
ATOM 721 O O . GLN A 1 97 ? -4.077 10.506 -6.357 1.00 97.06 97 GLN A O 1
ATOM 726 N N . LEU A 1 98 ? -5.673 8.932 -6.297 1.00 95.94 98 LEU A N 1
ATOM 727 C CA . LEU A 1 98 ? -6.437 9.449 -7.426 1.00 95.94 98 LEU A CA 1
ATOM 728 C C . LEU A 1 98 ? -7.152 10.766 -7.074 1.00 95.94 98 LEU A C 1
ATOM 730 O O . LEU A 1 98 ? -7.379 11.104 -5.909 1.00 95.94 98 LEU A O 1
ATOM 734 N N . GLY A 1 99 ? -7.555 11.524 -8.100 1.00 93.00 99 GLY A N 1
ATOM 735 C CA . GLY A 1 99 ? -8.205 12.831 -7.925 1.00 93.00 99 GLY A CA 1
ATOM 736 C C . GLY A 1 99 ? -9.523 12.783 -7.137 1.00 93.00 99 GLY A C 1
ATOM 737 O O . GLY A 1 99 ? -9.876 13.748 -6.458 1.00 93.00 99 GLY A O 1
ATOM 738 N N . ASP A 1 100 ? -10.219 11.647 -7.169 1.00 92.31 100 ASP A N 1
ATOM 739 C CA . ASP A 1 100 ? -11.436 11.384 -6.395 1.00 92.31 100 ASP A CA 1
ATOM 740 C C . ASP A 1 100 ? -11.162 10.993 -4.927 1.00 92.31 100 ASP A C 1
ATOM 742 O O . ASP A 1 100 ? -12.083 10.943 -4.113 1.00 92.31 100 ASP A O 1
ATOM 746 N N . GLY A 1 101 ? -9.893 10.802 -4.550 1.00 94.56 101 GLY A N 1
ATOM 747 C CA . GLY A 1 101 ? -9.461 10.417 -3.209 1.00 94.56 101 GLY A CA 1
ATOM 748 C C . GLY A 1 101 ? -9.293 8.911 -2.992 1.00 94.56 101 GLY A C 1
ATOM 749 O O . GLY A 1 101 ? -9.104 8.501 -1.847 1.00 94.56 101 GLY A O 1
ATOM 750 N N . THR A 1 102 ? -9.368 8.098 -4.045 1.00 97.31 102 THR A N 1
ATOM 751 C CA . THR A 1 102 ? -9.265 6.633 -3.971 1.00 97.31 102 THR A CA 1
ATOM 752 C C . THR A 1 102 ? -7.886 6.117 -4.388 1.00 97.31 102 THR A C 1
ATOM 754 O O . THR A 1 102 ? -7.030 6.885 -4.828 1.00 97.31 102 THR A O 1
ATOM 757 N N . TRP A 1 103 ? -7.664 4.808 -4.241 1.00 97.94 103 TRP A N 1
ATOM 758 C CA . TRP A 1 103 ? -6.473 4.112 -4.736 1.00 97.94 103 TRP A CA 1
ATOM 759 C C . TRP A 1 103 ? -6.862 2.922 -5.604 1.00 97.94 103 TRP A C 1
ATOM 761 O O . TRP A 1 103 ? -7.764 2.164 -5.248 1.00 97.94 103 TRP A O 1
ATOM 771 N N . ALA A 1 104 ? -6.163 2.745 -6.723 1.00 95.94 104 ALA A N 1
ATOM 772 C CA . ALA A 1 104 ? -6.367 1.632 -7.644 1.00 95.94 104 ALA A CA 1
ATOM 773 C C . ALA A 1 104 ? -5.468 0.430 -7.308 1.00 95.94 104 ALA A C 1
ATOM 775 O O . ALA A 1 104 ? -4.463 0.544 -6.607 1.00 95.94 104 ALA A O 1
ATOM 776 N N . THR A 1 105 ? -5.821 -0.743 -7.839 1.00 94.25 105 THR A N 1
ATOM 777 C CA . THR A 1 105 ? -5.022 -1.977 -7.694 1.00 94.25 105 THR A CA 1
ATOM 778 C C . THR A 1 105 ? -4.079 -2.245 -8.865 1.00 94.25 105 THR A C 1
ATOM 780 O O . THR A 1 105 ? -3.228 -3.130 -8.760 1.00 94.25 105 THR A O 1
ATOM 783 N N . PHE A 1 106 ? -4.227 -1.498 -9.960 1.00 91.81 106 PHE A N 1
ATOM 784 C CA . PHE A 1 106 ? -3.401 -1.565 -11.161 1.00 91.81 106 PHE A CA 1
ATOM 785 C C . PHE A 1 106 ? -3.320 -0.185 -11.827 1.00 91.81 106 PHE A C 1
ATOM 787 O O . PHE A 1 106 ? -4.133 0.698 -11.541 1.00 91.81 106 PHE A O 1
ATOM 794 N N . TYR A 1 107 ? -2.340 -0.014 -12.717 1.00 89.69 107 TYR A N 1
ATOM 795 C CA . TYR A 1 107 ? -2.073 1.249 -13.407 1.00 89.69 107 TYR A CA 1
ATOM 796 C C . TYR A 1 107 ? -3.306 1.765 -14.158 1.00 89.69 107 TYR A C 1
ATOM 798 O O . TYR A 1 107 ? -3.906 1.025 -14.936 1.00 89.69 107 TYR A O 1
ATOM 806 N N . GLU A 1 108 ? -3.678 3.022 -13.897 1.00 88.25 108 GLU A N 1
ATOM 807 C CA . GLU A 1 108 ? -4.862 3.690 -14.470 1.00 88.25 108 GLU A CA 1
ATOM 808 C C . GLU A 1 108 ? -6.192 2.943 -14.237 1.00 88.25 108 GLU A C 1
ATOM 810 O O . GLU A 1 108 ? -7.174 3.134 -14.957 1.00 88.25 108 GLU A O 1
ATOM 815 N N . GLY A 1 109 ? -6.244 2.088 -13.213 1.00 91.12 109 GLY A N 1
ATOM 816 C CA . GLY A 1 109 ? -7.463 1.407 -12.800 1.00 91.12 109 GLY A CA 1
ATOM 817 C C . GLY A 1 109 ? -8.441 2.312 -12.043 1.00 91.12 109 GLY A C 1
ATOM 818 O O . GLY A 1 109 ? -8.077 3.396 -11.583 1.00 91.12 109 GLY A O 1
ATOM 819 N N . PRO A 1 110 ? -9.697 1.863 -11.870 1.00 95.06 110 PRO A N 1
ATOM 820 C CA . PRO A 1 110 ? -10.641 2.535 -10.988 1.00 95.06 110 PRO A CA 1
ATOM 821 C C . PRO A 1 110 ? -10.229 2.372 -9.517 1.00 95.06 110 PRO A C 1
ATOM 823 O O . PRO A 1 110 ? -9.494 1.445 -9.161 1.00 95.06 110 PRO A O 1
ATOM 826 N N . GLY A 1 111 ? -10.764 3.237 -8.654 1.00 95.44 111 GLY A N 1
ATOM 827 C CA . GLY A 1 111 ? -10.618 3.111 -7.207 1.00 95.44 111 GLY A CA 1
ATOM 828 C C . GLY A 1 111 ? -11.114 1.762 -6.681 1.00 95.44 111 GLY A C 1
ATOM 829 O O . GLY A 1 111 ? -12.201 1.300 -7.032 1.00 95.44 111 GLY A O 1
ATOM 830 N N . ASP A 1 112 ? -10.321 1.140 -5.812 1.00 97.38 112 ASP A N 1
ATOM 831 C CA . ASP A 1 112 ? -10.636 -0.115 -5.137 1.00 97.38 112 ASP A CA 1
ATOM 832 C C . ASP A 1 112 ? -10.945 0.120 -3.654 1.00 97.38 112 ASP A C 1
ATOM 834 O O . ASP A 1 112 ? -10.256 0.865 -2.949 1.00 97.38 112 ASP A O 1
ATOM 838 N N . LEU A 1 113 ? -11.989 -0.552 -3.163 1.00 97.44 113 LEU A N 1
ATOM 839 C CA . LEU A 1 113 ? -12.459 -0.416 -1.786 1.00 97.44 113 LEU A CA 1
ATOM 840 C C . LEU A 1 113 ? -11.413 -0.858 -0.764 1.00 97.44 113 LEU A C 1
ATOM 842 O O . LEU A 1 113 ? -11.186 -0.174 0.232 1.00 97.44 113 LEU A O 1
ATOM 846 N N . SER A 1 114 ? -10.775 -1.997 -1.013 1.00 97.31 114 SER A N 1
ATOM 847 C CA . SER A 1 114 ? -9.833 -2.601 -0.074 1.00 97.31 114 SER A CA 1
ATOM 848 C C . SER A 1 114 ? -8.541 -1.792 -0.015 1.00 97.31 114 SER A C 1
ATOM 850 O O . SER A 1 114 ? -8.101 -1.430 1.075 1.00 97.31 114 SER A O 1
ATOM 852 N N . ALA A 1 115 ? -8.002 -1.422 -1.179 1.00 97.44 115 ALA A N 1
ATOM 853 C CA . ALA A 1 115 ? -6.814 -0.586 -1.290 1.00 97.44 115 ALA A CA 1
ATOM 854 C C . ALA A 1 115 ? -7.019 0.788 -0.644 1.00 97.44 115 ALA A C 1
ATOM 856 O O . ALA A 1 115 ? -6.166 1.247 0.110 1.00 97.44 115 ALA A O 1
ATOM 857 N N . THR A 1 116 ? -8.180 1.414 -0.859 1.00 98.06 116 THR A N 1
ATOM 858 C CA . THR A 1 116 ? -8.495 2.720 -0.262 1.00 98.06 116 THR A CA 1
ATOM 859 C C . THR A 1 116 ? -8.609 2.643 1.263 1.00 98.06 116 THR A C 1
ATOM 861 O O . THR A 1 116 ? -8.142 3.544 1.958 1.00 98.06 116 THR A O 1
ATOM 864 N N . ILE A 1 117 ? -9.193 1.571 1.813 1.00 97.94 117 ILE A N 1
ATOM 865 C CA . ILE A 1 117 ? -9.262 1.365 3.269 1.00 97.94 117 ILE A CA 1
ATOM 866 C C . ILE A 1 117 ? -7.861 1.177 3.859 1.00 97.94 117 ILE A C 1
ATOM 868 O O . ILE A 1 117 ? -7.534 1.810 4.862 1.00 97.94 117 ILE A O 1
ATOM 872 N N . GLU A 1 118 ? -7.041 0.318 3.256 1.00 97.88 118 GLU A N 1
ATOM 873 C CA . GLU A 1 118 ? -5.689 0.025 3.743 1.00 97.88 118 GLU A CA 1
ATOM 874 C C . GLU A 1 118 ? -4.792 1.268 3.668 1.00 97.88 118 GLU A C 1
ATOM 876 O O . GLU A 1 118 ? -4.159 1.620 4.664 1.00 97.88 118 GLU A O 1
ATOM 881 N N . ALA A 1 119 ? -4.830 2.000 2.550 1.00 97.88 119 ALA A N 1
ATOM 882 C CA . ALA A 1 119 ? -4.127 3.270 2.380 1.00 97.88 119 ALA A CA 1
ATOM 883 C C . ALA A 1 119 ? -4.570 4.315 3.413 1.00 97.88 119 ALA A C 1
ATOM 885 O O . ALA A 1 119 ? -3.732 4.935 4.067 1.00 97.88 119 ALA A O 1
ATOM 886 N N . TYR A 1 120 ? -5.881 4.473 3.629 1.00 97.94 120 TYR A N 1
ATOM 887 C CA . TYR A 1 120 ? -6.409 5.389 4.641 1.00 97.94 120 TYR A CA 1
ATOM 888 C C . TYR A 1 120 ? -5.868 5.060 6.036 1.00 97.94 120 TYR A C 1
ATOM 890 O O . TYR A 1 120 ? -5.436 5.944 6.774 1.00 97.94 120 TYR A O 1
ATOM 898 N N . VAL A 1 121 ? -5.878 3.783 6.417 1.00 97.12 121 VAL A N 1
ATOM 899 C CA . VAL A 1 121 ? -5.382 3.354 7.727 1.00 97.12 121 VAL A CA 1
ATOM 900 C C . VAL A 1 121 ? -3.873 3.565 7.847 1.00 97.12 121 VAL A C 1
ATOM 902 O O . VAL A 1 121 ? -3.417 4.055 8.879 1.00 97.12 121 VAL A O 1
ATOM 905 N N . ALA A 1 122 ? -3.103 3.262 6.803 1.00 97.38 122 ALA A N 1
ATOM 906 C CA . ALA A 1 122 ? -1.665 3.503 6.782 1.00 97.38 122 ALA A CA 1
ATOM 907 C C . ALA A 1 122 ? -1.326 4.994 6.953 1.00 97.38 122 ALA A C 1
ATOM 909 O O . ALA A 1 122 ? -0.464 5.338 7.760 1.00 97.38 122 ALA A O 1
ATOM 910 N N . LEU A 1 123 ? -2.061 5.893 6.292 1.00 97.94 123 LEU A N 1
ATOM 911 C CA . LEU A 1 123 ? -1.896 7.341 6.466 1.00 97.94 123 LEU A CA 1
ATOM 912 C C . LEU A 1 123 ? -2.300 7.808 7.872 1.00 97.94 123 LEU A C 1
ATOM 914 O O . LEU A 1 123 ? -1.603 8.614 8.485 1.00 97.94 123 LEU A O 1
ATOM 918 N N . ARG A 1 124 ? -3.357 7.232 8.464 1.00 96.94 124 ARG A N 1
ATOM 919 C CA . ARG A 1 124 ? -3.683 7.481 9.882 1.00 96.94 124 ARG A CA 1
ATOM 920 C C . ARG A 1 124 ? -2.543 7.077 10.819 1.00 96.94 124 ARG A C 1
ATOM 922 O O . ARG A 1 124 ? -2.318 7.773 11.806 1.00 96.94 124 ARG A O 1
ATOM 929 N N . LEU A 1 125 ? -1.843 5.977 10.530 1.00 94.25 125 LEU A N 1
ATOM 930 C CA . LEU A 1 125 ? -0.669 5.542 11.296 1.00 94.25 125 LEU A CA 1
ATOM 931 C C . LEU A 1 125 ? 0.544 6.456 11.079 1.00 94.25 125 LEU A C 1
ATOM 933 O O . LEU A 1 125 ? 1.343 6.619 11.998 1.00 94.25 125 LEU A O 1
ATOM 937 N N . ALA A 1 126 ? 0.659 7.069 9.901 1.00 95.56 126 ALA A N 1
ATOM 938 C CA . ALA A 1 126 ? 1.700 8.043 9.587 1.00 95.56 126 ALA A CA 1
ATOM 939 C C . ALA A 1 126 ? 1.463 9.436 10.197 1.00 95.56 126 ALA A C 1
ATOM 941 O O . ALA A 1 126 ? 2.386 10.246 10.247 1.00 95.56 126 ALA A O 1
ATOM 942 N N . GLY A 1 127 ? 0.257 9.699 10.710 1.00 95.69 127 GLY A N 1
ATOM 943 C CA . GLY A 1 127 ? -0.093 10.932 11.418 1.00 95.69 127 GLY A CA 1
ATOM 944 C C . GLY A 1 127 ? -1.059 11.853 10.672 1.00 95.69 127 GLY A C 1
ATOM 945 O O . GLY A 1 127 ? -1.421 12.899 11.214 1.00 95.69 127 GLY A O 1
ATOM 946 N N . ASP A 1 128 ? -1.519 11.477 9.476 1.00 97.50 128 ASP A N 1
ATOM 947 C CA . ASP A 1 128 ? -2.531 12.232 8.739 1.00 97.50 128 ASP A CA 1
ATOM 948 C C . ASP A 1 128 ? -3.844 12.294 9.530 1.00 97.50 128 ASP A C 1
ATOM 950 O O . ASP A 1 128 ? -4.316 11.312 10.124 1.00 97.50 128 ASP A O 1
ATOM 954 N N . ARG A 1 129 ? -4.464 13.476 9.555 1.00 97.88 129 ARG A N 1
ATOM 955 C CA . ARG A 1 129 ? -5.671 13.700 10.349 1.00 97.88 129 ARG A CA 1
ATOM 956 C C . ARG A 1 129 ? -6.900 13.332 9.526 1.00 97.88 129 ARG A C 1
ATOM 958 O O . ARG A 1 129 ? -6.980 13.657 8.343 1.00 97.88 129 ARG A O 1
ATOM 965 N N . PRO A 1 130 ? -7.938 12.745 10.140 1.00 96.75 130 PRO A N 1
ATOM 966 C CA . PRO A 1 130 ? -9.162 12.392 9.421 1.00 96.75 130 PRO A CA 1
ATOM 967 C C . PRO A 1 130 ? -9.893 13.597 8.809 1.00 96.75 130 PRO A C 1
ATOM 969 O O . PRO A 1 130 ? -10.723 13.401 7.926 1.00 96.75 130 PRO A O 1
ATOM 972 N N . GLN A 1 131 ? -9.609 14.817 9.276 1.00 97.56 131 GLN A N 1
ATOM 973 C CA . GLN A 1 131 ? -10.163 16.065 8.745 1.00 97.56 131 GLN A CA 1
ATOM 974 C C . GLN A 1 131 ? -9.385 16.618 7.544 1.00 97.56 131 GLN A C 1
ATOM 976 O O . GLN A 1 131 ? -9.862 17.557 6.907 1.00 97.56 131 GLN A O 1
ATOM 981 N N . ASP A 1 132 ? -8.202 16.081 7.232 1.00 97.56 132 ASP A N 1
ATOM 982 C CA . ASP A 1 132 ? -7.428 16.568 6.096 1.00 97.56 132 ASP A CA 1
ATOM 983 C C . ASP A 1 132 ? -8.192 16.264 4.788 1.00 97.56 132 ASP A C 1
ATOM 985 O O . ASP A 1 132 ? -8.782 15.187 4.656 1.00 97.56 132 ASP A O 1
ATOM 989 N N . PRO A 1 133 ? -8.217 17.178 3.794 1.00 97.06 133 PRO A N 1
ATOM 990 C CA . PRO A 1 133 ? -9.122 17.062 2.644 1.00 97.06 133 PRO A CA 1
ATOM 991 C C . PRO A 1 133 ? -9.003 15.742 1.875 1.00 97.06 133 PRO A C 1
ATOM 993 O O . PRO A 1 133 ? -10.001 15.198 1.405 1.00 97.06 133 PRO A O 1
ATOM 996 N N . HIS A 1 134 ? -7.785 15.216 1.760 1.00 96.62 134 HIS A N 1
ATOM 997 C CA . HIS A 1 134 ? -7.503 13.958 1.076 1.00 96.62 134 HIS A CA 1
ATOM 998 C C . HIS A 1 134 ? -8.037 12.731 1.838 1.00 96.62 134 HIS A C 1
ATOM 1000 O O . HIS A 1 134 ? -8.529 11.791 1.215 1.00 96.62 134 HIS A O 1
ATOM 1006 N N . MET A 1 135 ? -8.032 12.785 3.174 1.00 98.25 135 MET A N 1
ATOM 1007 C CA . MET A 1 135 ? -8.597 11.766 4.061 1.00 98.25 135 MET A CA 1
ATOM 1008 C C . MET A 1 135 ? -10.125 11.811 4.064 1.00 98.25 135 MET A C 1
ATOM 1010 O O . MET A 1 135 ? -10.778 10.767 4.051 1.00 98.25 135 MET A O 1
ATOM 1014 N N . VAL A 1 136 ? -10.714 13.010 4.044 1.00 98.12 136 VAL A N 1
ATOM 1015 C CA . VAL A 1 136 ? -12.174 13.186 3.994 1.00 98.12 136 VAL A CA 1
ATOM 1016 C C . VAL A 1 136 ? -12.755 12.590 2.714 1.00 98.12 136 VAL A C 1
ATOM 1018 O O . VAL A 1 136 ? -13.743 11.862 2.796 1.00 98.12 136 VAL A O 1
ATOM 1021 N N . ARG A 1 137 ? -12.131 12.841 1.552 1.00 97.56 137 ARG A N 1
ATOM 1022 C CA . ARG A 1 137 ? -12.561 12.258 0.269 1.00 97.56 137 ARG A CA 1
ATOM 1023 C C . ARG A 1 137 ? -12.514 10.732 0.294 1.00 97.56 137 ARG A C 1
ATOM 1025 O O . ARG A 1 137 ? -13.537 10.097 0.055 1.00 97.56 137 ARG A O 1
ATOM 1032 N N . ALA A 1 138 ? -11.370 10.165 0.685 1.00 97.88 138 ALA A N 1
ATOM 1033 C CA . ALA A 1 138 ? -11.189 8.720 0.805 1.00 97.88 138 ALA A CA 1
ATOM 1034 C C . ALA A 1 138 ? -12.255 8.090 1.715 1.00 97.88 138 ALA A C 1
ATOM 1036 O O . ALA A 1 138 ? -12.937 7.137 1.344 1.00 97.88 138 ALA A O 1
ATOM 1037 N N . ALA A 1 139 ? -12.459 8.663 2.903 1.00 97.50 139 ALA A N 1
ATOM 1038 C CA . ALA A 1 139 ? -13.421 8.142 3.862 1.00 97.50 139 ALA A CA 1
ATOM 1039 C C . ALA A 1 139 ? -14.879 8.326 3.404 1.00 97.50 139 ALA A C 1
ATOM 1041 O O . ALA A 1 139 ? -15.734 7.514 3.760 1.00 97.50 139 ALA A O 1
ATOM 1042 N N . GLY A 1 140 ? -15.195 9.402 2.679 1.00 97.56 140 GLY A N 1
ATOM 1043 C CA . GLY A 1 140 ? -16.509 9.616 2.069 1.00 97.56 140 GLY A CA 1
ATOM 1044 C C . GLY A 1 140 ? -16.825 8.514 1.065 1.00 97.56 140 GLY A C 1
ATOM 1045 O O . GLY A 1 140 ? -17.798 7.782 1.243 1.00 97.56 140 GLY A O 1
ATOM 1046 N N . TRP A 1 141 ? -15.921 8.308 0.109 1.00 97.75 141 TRP A N 1
ATOM 1047 C CA . TRP A 1 141 ? -16.062 7.278 -0.915 1.00 97.75 141 TRP A CA 1
ATOM 1048 C C . TRP A 1 141 ? -16.155 5.864 -0.321 1.00 97.75 141 TRP A C 1
ATOM 1050 O O . TRP A 1 141 ? -17.050 5.100 -0.674 1.00 97.75 141 TRP A O 1
ATOM 1060 N N . VAL A 1 142 ? -15.318 5.522 0.670 1.00 97.88 142 VAL A N 1
ATOM 1061 C CA . VAL A 1 142 ? -15.386 4.215 1.356 1.00 97.88 142 VAL A CA 1
ATOM 1062 C C . VAL A 1 142 ? -16.771 3.959 1.958 1.00 97.88 142 VAL A C 1
ATOM 1064 O O . VAL A 1 142 ? -17.266 2.834 1.899 1.00 97.88 142 VAL A O 1
ATOM 1067 N N . ARG A 1 143 ? -17.422 4.977 2.537 1.00 96.69 143 ARG A N 1
ATOM 1068 C CA . ARG A 1 143 ? -18.774 4.827 3.105 1.00 96.69 143 ARG A CA 1
ATOM 1069 C C . ARG A 1 143 ? -19.822 4.593 2.021 1.00 96.69 143 ARG A C 1
ATOM 1071 O O . ARG A 1 143 ? -20.707 3.766 2.224 1.00 96.69 143 ARG A O 1
ATOM 1078 N N . GLU A 1 144 ? -19.704 5.277 0.888 1.00 96.75 144 GLU A N 1
ATOM 1079 C CA . GLU A 1 144 ? -20.599 5.108 -0.264 1.00 96.75 144 GLU A CA 1
ATOM 1080 C C . GLU A 1 144 ? -20.487 3.707 -0.886 1.00 96.75 144 GLU A C 1
ATOM 1082 O O . GLU A 1 144 ? -21.492 3.139 -1.302 1.00 96.75 144 GLU A O 1
ATOM 1087 N N . GLN A 1 145 ? -19.296 3.102 -0.863 1.00 95.81 145 GLN A N 1
ATOM 1088 C CA . GLN A 1 145 ? -19.034 1.755 -1.392 1.00 95.81 145 GLN A CA 1
ATOM 1089 C C . GLN A 1 145 ? -19.405 0.602 -0.435 1.00 95.81 145 GLN A C 1
ATOM 1091 O O . GLN A 1 145 ? -19.043 -0.550 -0.668 1.00 95.81 145 GLN A O 1
ATOM 1096 N N . GLY A 1 146 ? -20.124 0.878 0.658 1.00 93.06 146 GLY A N 1
ATOM 1097 C CA . GLY A 1 146 ? -20.548 -0.143 1.628 1.00 93.06 146 GLY A CA 1
ATOM 1098 C C . GLY A 1 146 ? -19.583 -0.357 2.799 1.00 93.06 146 GLY A C 1
ATOM 1099 O O . GLY A 1 146 ? -19.793 -1.247 3.629 1.00 93.06 146 GLY A O 1
ATOM 1100 N N . GLY A 1 147 ? -18.551 0.482 2.916 1.00 94.44 147 GLY A N 1
ATOM 1101 C CA . GLY A 1 147 ? -17.631 0.505 4.047 1.00 94.44 147 GLY A CA 1
ATOM 1102 C C . GLY A 1 147 ? -16.784 -0.759 4.187 1.00 94.44 147 GLY A C 1
ATOM 1103 O O . GLY A 1 147 ? -16.601 -1.541 3.260 1.00 94.44 147 GLY A O 1
ATOM 1104 N N . ILE A 1 148 ? -16.273 -0.982 5.399 1.00 94.12 148 ILE A N 1
ATOM 1105 C CA . ILE A 1 148 ? -15.349 -2.087 5.702 1.00 94.12 148 ILE A CA 1
ATOM 1106 C C . ILE A 1 148 ? -15.979 -3.467 5.444 1.00 94.12 148 ILE A C 1
ATOM 1108 O O . ILE A 1 148 ? -15.278 -4.406 5.072 1.00 94.12 148 ILE A O 1
ATOM 1112 N N . ALA A 1 149 ? -17.299 -3.601 5.599 1.00 91.38 149 ALA A N 1
ATOM 1113 C CA . ALA A 1 149 ? -17.997 -4.864 5.361 1.00 91.38 149 ALA A CA 1
ATOM 1114 C C . ALA A 1 149 ? -17.920 -5.323 3.892 1.00 91.38 149 ALA A C 1
ATOM 1116 O O . ALA A 1 149 ? -17.935 -6.526 3.637 1.00 91.38 149 ALA A O 1
ATOM 1117 N N . GLY A 1 150 ? -17.799 -4.382 2.947 1.00 92.62 150 GLY A N 1
ATOM 1118 C CA . GLY A 1 150 ? -17.611 -4.666 1.523 1.00 92.62 150 GLY A CA 1
ATOM 1119 C C . GLY A 1 150 ? -16.169 -5.010 1.134 1.00 92.62 150 GLY A C 1
ATOM 1120 O O . GLY A 1 150 ? -15.932 -5.452 0.013 1.00 92.62 150 GLY A O 1
ATOM 1121 N N . ALA A 1 151 ? -15.199 -4.831 2.035 1.00 95.25 151 ALA A N 1
ATOM 1122 C CA . ALA A 1 151 ? -13.790 -5.064 1.737 1.00 95.25 151 ALA A CA 1
ATOM 1123 C C . ALA A 1 151 ? -13.450 -6.559 1.603 1.00 95.25 151 ALA A C 1
ATOM 1125 O O . ALA A 1 151 ? -14.119 -7.453 2.150 1.00 95.25 151 ALA A O 1
ATOM 1126 N N . ARG A 1 152 ? -12.334 -6.854 0.926 1.00 94.81 152 ARG A N 1
ATOM 1127 C CA . ARG A 1 152 ? -11.794 -8.219 0.834 1.00 94.81 152 ARG A CA 1
ATOM 1128 C C . ARG A 1 152 ? -11.453 -8.782 2.219 1.00 94.81 152 ARG A C 1
ATOM 1130 O O . ARG A 1 152 ? -11.347 -8.064 3.214 1.00 94.81 152 ARG A O 1
ATOM 1137 N N . VAL A 1 153 ? -11.291 -10.102 2.295 1.00 93.50 153 VAL A N 1
ATOM 1138 C CA . VAL A 1 153 ? -11.008 -10.781 3.569 1.00 93.50 153 VAL A CA 1
ATOM 1139 C C . VAL A 1 153 ? -9.687 -10.325 4.195 1.00 93.50 153 VAL A C 1
ATOM 1141 O O . VAL A 1 153 ? -9.634 -10.123 5.402 1.00 93.50 153 VAL A O 1
ATOM 1144 N N . PHE A 1 154 ? -8.652 -10.089 3.381 1.00 92.75 154 PHE A N 1
ATOM 1145 C CA . PHE A 1 154 ? -7.333 -9.659 3.855 1.00 92.75 154 PHE A CA 1
ATOM 1146 C C . PHE A 1 154 ? -7.378 -8.314 4.582 1.00 92.75 154 PHE A C 1
ATOM 1148 O O . PHE A 1 154 ? -6.867 -8.211 5.693 1.00 92.75 154 PHE A O 1
ATOM 1155 N N . THR A 1 155 ? -8.091 -7.326 4.040 1.00 95.38 155 THR A N 1
ATOM 1156 C CA . THR A 1 155 ? -8.300 -6.036 4.712 1.00 95.38 155 THR A CA 1
ATOM 1157 C C . THR A 1 155 ? -8.954 -6.223 6.076 1.00 95.38 155 THR A C 1
ATOM 1159 O O . THR A 1 155 ? -8.522 -5.650 7.072 1.00 95.38 155 THR A O 1
ATOM 1162 N N . ARG A 1 156 ? -9.979 -7.077 6.159 1.00 95.31 156 ARG A N 1
ATOM 1163 C CA . ARG A 1 156 ? -10.664 -7.354 7.427 1.00 95.31 156 ARG A CA 1
ATOM 1164 C C . ARG A 1 156 ? -9.772 -8.106 8.422 1.00 95.31 156 ARG A C 1
ATOM 1166 O O . ARG A 1 156 ? -9.884 -7.844 9.615 1.00 95.31 156 ARG A O 1
ATOM 1173 N N . ILE A 1 157 ? -8.870 -8.975 7.957 1.00 94.31 157 ILE A N 1
ATOM 1174 C CA . ILE A 1 157 ? -7.844 -9.618 8.798 1.00 94.31 157 ILE A CA 1
ATOM 1175 C C . ILE A 1 157 ? -6.914 -8.558 9.400 1.00 94.31 157 ILE A C 1
ATOM 1177 O O . ILE A 1 157 ? -6.718 -8.552 10.615 1.00 94.31 157 ILE A O 1
ATOM 1181 N N . TRP A 1 158 ? -6.408 -7.620 8.593 1.00 95.50 158 TRP A N 1
ATOM 1182 C CA . TRP A 1 158 ? -5.582 -6.511 9.081 1.00 95.50 158 TRP A CA 1
ATOM 1183 C C . TRP A 1 158 ? -6.299 -5.685 10.147 1.00 95.50 158 TRP A C 1
ATOM 1185 O O . TRP A 1 158 ? -5.771 -5.470 11.234 1.00 95.50 158 TRP A O 1
ATOM 1195 N N . LEU A 1 159 ? -7.548 -5.293 9.898 1.00 94.62 159 LEU A N 1
ATOM 1196 C CA . LEU A 1 159 ? -8.342 -4.545 10.876 1.00 94.62 159 LEU A CA 1
ATOM 1197 C C . LEU A 1 159 ? -8.648 -5.364 12.144 1.00 94.62 159 LEU A C 1
ATOM 1199 O O . LEU A 1 159 ? -8.735 -4.798 13.236 1.00 94.62 159 LEU A O 1
ATOM 1203 N N . ALA A 1 160 ? -8.790 -6.688 12.033 1.00 94.50 160 ALA A N 1
ATOM 1204 C CA . ALA A 1 160 ? -9.000 -7.573 13.176 1.00 94.50 160 ALA A CA 1
ATOM 1205 C C . ALA A 1 160 ? -7.748 -7.709 14.057 1.00 94.50 160 ALA A C 1
ATOM 1207 O O . ALA A 1 160 ? -7.883 -7.794 15.281 1.00 94.50 160 ALA A O 1
ATOM 1208 N N . LEU A 1 161 ? -6.540 -7.657 13.478 1.00 93.69 161 LEU A N 1
ATOM 1209 C CA . LEU A 1 161 ? -5.280 -7.622 14.238 1.00 93.69 161 LEU A CA 1
ATOM 1210 C C . LEU A 1 161 ? -5.216 -6.409 15.177 1.00 93.69 161 LEU A C 1
ATOM 1212 O O . LEU A 1 161 ? -4.771 -6.537 16.316 1.00 93.69 161 LEU A O 1
ATOM 1216 N N . PHE A 1 162 ? -5.748 -5.265 14.744 1.00 92.94 162 PHE A N 1
ATOM 1217 C CA . PHE A 1 162 ? -5.855 -4.045 15.553 1.00 92.94 162 PHE A CA 1
ATOM 1218 C C . PHE A 1 162 ? -7.118 -3.976 16.429 1.00 92.94 162 PHE A C 1
ATOM 1220 O O . PHE A 1 162 ? -7.318 -3.014 17.170 1.00 92.94 162 PHE A O 1
ATOM 1227 N N . GLY A 1 163 ? -7.984 -4.993 16.376 1.00 92.31 163 GLY A N 1
ATOM 1228 C CA . GLY A 1 163 ? -9.228 -5.046 17.148 1.00 92.31 163 GLY A CA 1
ATOM 1229 C C . GLY A 1 163 ? -10.347 -4.136 16.627 1.00 92.31 163 GLY A C 1
ATOM 1230 O O . GLY A 1 163 ? -11.337 -3.926 17.331 1.00 92.31 163 GLY A O 1
ATOM 1231 N N . TRP A 1 164 ? -10.220 -3.607 15.407 1.00 91.75 164 TRP A N 1
ATOM 1232 C CA . TRP A 1 164 ? -11.251 -2.803 14.737 1.00 91.75 164 TRP A CA 1
ATOM 1233 C C . TRP A 1 164 ? -12.278 -3.651 13.979 1.00 91.75 164 TRP A C 1
ATOM 1235 O O . TRP A 1 164 ? -13.338 -3.152 13.607 1.00 91.75 164 TRP A O 1
ATOM 1245 N N . TRP A 1 165 ? -11.992 -4.940 13.794 1.00 93.12 165 TRP A N 1
ATOM 1246 C CA . TRP A 1 165 ? -12.921 -5.938 13.271 1.00 93.12 165 TRP A CA 1
ATOM 1247 C C . TRP A 1 165 ? -12.960 -7.166 14.188 1.00 93.12 165 TRP A C 1
ATOM 1249 O O . TRP A 1 165 ? -11.995 -7.450 14.902 1.00 93.12 165 TRP A O 1
ATOM 1259 N N . LYS A 1 166 ? -14.080 -7.896 14.209 1.00 93.12 166 LYS A N 1
ATOM 1260 C CA . LYS A 1 166 ? -14.196 -9.122 15.011 1.00 93.12 166 LYS A CA 1
ATOM 1261 C C . LYS A 1 166 ? -13.640 -10.308 14.232 1.00 93.12 166 LYS A C 1
ATOM 1263 O O . LYS A 1 166 ? -14.018 -10.524 13.086 1.00 93.12 166 LYS A O 1
ATOM 1268 N N . TRP A 1 167 ? -12.816 -11.118 14.888 1.00 92.31 167 TRP A N 1
ATOM 1269 C CA . TRP A 1 167 ? -12.322 -12.372 14.314 1.00 92.31 167 TRP A CA 1
ATOM 1270 C C . TRP A 1 167 ? -13.452 -13.351 13.967 1.00 92.31 167 TRP A C 1
ATOM 1272 O O . TRP A 1 167 ? -13.373 -14.001 12.935 1.00 92.31 167 TRP A O 1
ATOM 1282 N N . ASP A 1 168 ? -14.528 -13.374 14.761 1.00 91.38 168 ASP A N 1
ATOM 1283 C CA . ASP A 1 168 ? -15.702 -14.236 14.539 1.00 91.38 168 ASP A CA 1
ATOM 1284 C C . ASP A 1 168 ? -16.461 -13.916 13.229 1.00 91.38 168 ASP A C 1
ATOM 1286 O O . ASP A 1 168 ? -17.226 -14.742 12.741 1.00 91.38 168 ASP A O 1
ATOM 1290 N N . ASP A 1 169 ? -16.258 -12.722 12.655 1.00 90.19 169 ASP A N 1
ATOM 1291 C CA . ASP A 1 169 ? -16.909 -12.279 11.413 1.00 90.19 169 ASP A CA 1
ATOM 1292 C C . ASP A 1 169 ? -16.032 -12.554 10.164 1.00 90.19 169 ASP A C 1
ATOM 1294 O O . ASP A 1 169 ? -16.361 -12.128 9.051 1.00 90.19 169 ASP A O 1
ATOM 1298 N N . LEU A 1 170 ? -14.882 -13.219 10.331 1.00 90.25 170 LEU A N 1
ATOM 1299 C CA . LEU A 1 170 ? -13.979 -13.619 9.250 1.00 90.25 170 LEU A CA 1
ATOM 1300 C C . LEU A 1 170 ? -14.185 -15.099 8.889 1.00 90.25 170 LEU A C 1
ATOM 1302 O O . LEU A 1 170 ? -14.465 -15.911 9.767 1.00 90.25 170 LEU A O 1
ATOM 1306 N N . PRO A 1 171 ? -14.024 -15.490 7.611 1.00 88.62 171 PRO A N 1
ATOM 1307 C CA . PRO A 1 171 ? -14.039 -16.897 7.241 1.00 88.62 171 PRO A CA 1
ATOM 1308 C C . PRO A 1 171 ? -12.863 -17.618 7.906 1.00 88.62 171 PRO A C 1
ATOM 1310 O O . PRO A 1 171 ? -11.705 -17.218 7.769 1.00 88.62 171 PRO A O 1
ATOM 1313 N N . GLU A 1 172 ? -13.172 -18.694 8.622 1.00 83.50 172 GLU A N 1
ATOM 1314 C CA . GLU A 1 172 ? -12.179 -19.493 9.327 1.00 83.50 172 GLU A CA 1
ATOM 1315 C C . GLU A 1 172 ? -11.388 -20.363 8.340 1.00 83.50 172 GLU A C 1
ATOM 1317 O O . GLU A 1 172 ? -11.957 -21.078 7.511 1.00 83.50 172 GLU A O 1
ATOM 1322 N N . LEU A 1 173 ? -10.059 -20.323 8.447 1.00 80.06 173 LEU A N 1
ATOM 1323 C CA . LEU A 1 173 ? -9.169 -21.309 7.839 1.00 80.06 173 LEU A CA 1
ATOM 1324 C C . LEU A 1 173 ? -8.752 -22.298 8.933 1.00 80.06 173 LEU A C 1
ATOM 1326 O O . LEU A 1 173 ? -7.816 -22.001 9.680 1.00 80.06 173 LEU A O 1
ATOM 1330 N N . PRO A 1 174 ? -9.450 -23.442 9.074 1.00 87.31 174 PRO A N 1
ATOM 1331 C CA . PRO A 1 174 ? -9.197 -24.364 10.169 1.00 87.31 174 PRO A CA 1
ATOM 1332 C C . PRO A 1 174 ? -7.762 -24.907 10.086 1.00 87.31 174 PRO A C 1
ATOM 1334 O O . PRO A 1 174 ? -7.374 -25.428 9.032 1.00 87.31 174 PRO A O 1
ATOM 1337 N N . PRO A 1 175 ? -6.958 -24.823 11.165 1.00 88.12 175 PRO A N 1
ATOM 1338 C CA . PRO A 1 175 ? -5.602 -25.375 11.180 1.00 88.12 175 PRO A CA 1
ATOM 1339 C C . PRO A 1 175 ? -5.589 -26.887 10.907 1.00 88.12 175 PRO A C 1
ATOM 1341 O O . PRO A 1 175 ? -4.585 -27.425 10.443 1.00 88.12 175 PRO A O 1
ATOM 1344 N N . GLU A 1 176 ? -6.715 -27.572 11.111 1.00 92.06 176 GLU A N 1
ATOM 1345 C CA . GLU A 1 176 ? -6.918 -28.983 10.796 1.00 92.06 176 GLU A CA 1
ATOM 1346 C C . GLU A 1 176 ? -6.710 -29.308 9.310 1.00 92.06 176 GLU A C 1
ATOM 1348 O O . GLU A 1 176 ? -6.392 -30.451 8.977 1.00 92.06 176 GLU A O 1
ATOM 1353 N N . LEU A 1 177 ? -6.806 -28.312 8.415 1.00 87.06 177 LEU A N 1
ATOM 1354 C CA . LEU A 1 177 ? -6.433 -28.454 7.003 1.00 87.06 177 LEU A CA 1
ATOM 1355 C C . LEU A 1 177 ? -4.995 -28.965 6.833 1.00 87.06 177 LEU A C 1
ATOM 1357 O O . LEU A 1 177 ? -4.725 -29.700 5.884 1.00 87.06 177 LEU A O 1
ATOM 1361 N N . MET A 1 178 ? -4.087 -28.647 7.765 1.00 88.56 178 MET A N 1
ATOM 1362 C CA . MET A 1 178 ? -2.704 -29.141 7.752 1.00 88.56 178 MET A CA 1
ATOM 1363 C C . MET A 1 178 ? -2.607 -30.665 7.928 1.00 88.56 178 MET A C 1
ATOM 1365 O O . MET A 1 178 ? -1.607 -31.261 7.530 1.00 88.56 178 MET A O 1
ATOM 1369 N N . PHE A 1 179 ? -3.637 -31.309 8.489 1.00 90.69 179 PHE A N 1
ATOM 1370 C CA . PHE A 1 179 ? -3.683 -32.758 8.712 1.00 90.69 179 PHE A CA 1
ATOM 1371 C C . PHE A 1 179 ? -4.398 -33.529 7.598 1.00 90.69 179 PHE A C 1
ATOM 1373 O O . PHE A 1 179 ? -4.527 -34.753 7.687 1.00 90.69 179 PHE A O 1
ATOM 1380 N N . LEU A 1 180 ? -4.861 -32.858 6.537 1.00 88.88 180 LEU A N 1
ATOM 1381 C CA . LEU A 1 180 ? -5.477 -33.557 5.416 1.00 88.88 180 LEU A CA 1
ATOM 1382 C C . LEU A 1 180 ? -4.454 -34.469 4.713 1.00 88.88 180 LEU A C 1
ATOM 1384 O O . LEU A 1 180 ? -3.351 -34.030 4.372 1.00 88.88 180 LEU A O 1
ATOM 1388 N N . PRO A 1 181 ? -4.809 -35.737 4.428 1.00 89.44 181 PRO A N 1
ATOM 1389 C CA . PRO A 1 181 ? -3.985 -36.598 3.595 1.00 89.44 181 PRO A CA 1
ATOM 1390 C C . PRO A 1 181 ? -3.733 -35.928 2.243 1.00 89.44 181 PRO A C 1
ATOM 1392 O O . PRO A 1 181 ? -4.652 -35.369 1.652 1.00 89.44 181 PRO A O 1
ATOM 1395 N N . ARG A 1 182 ? -2.522 -36.057 1.691 1.00 80.75 182 ARG A N 1
ATOM 1396 C CA . ARG A 1 182 ? -2.129 -35.430 0.408 1.00 80.75 182 ARG A CA 1
ATOM 1397 C C . ARG A 1 182 ? -3.063 -35.754 -0.774 1.00 80.75 182 ARG A C 1
ATOM 1399 O O . ARG A 1 182 ? -3.050 -35.050 -1.778 1.00 80.75 182 ARG A O 1
ATOM 1406 N N . GLY A 1 183 ? -3.848 -36.831 -0.672 1.00 80.44 183 GLY A N 1
ATOM 1407 C CA . GLY A 1 183 ? -4.842 -37.247 -1.667 1.00 80.44 183 GLY A CA 1
ATOM 1408 C C . GLY A 1 183 ? -6.265 -36.719 -1.441 1.00 80.44 183 GLY A C 1
ATOM 1409 O O . GLY A 1 183 ? -7.080 -36.803 -2.361 1.00 80.44 183 GLY A O 1
ATOM 1410 N N . CYS A 1 184 ? -6.579 -36.167 -0.264 1.00 61.50 184 CYS A N 1
ATOM 1411 C CA . CYS A 1 184 ? -7.856 -35.508 -0.000 1.00 61.50 184 CYS A CA 1
ATOM 1412 C C . CYS A 1 184 ? -7.861 -34.147 -0.697 1.00 61.50 184 CYS A C 1
ATOM 1414 O O . CYS A 1 184 ? -7.463 -33.133 -0.131 1.00 61.50 184 CYS A O 1
ATOM 1416 N N . ARG A 1 185 ? -8.307 -34.124 -1.955 1.00 51.56 185 ARG A N 1
ATOM 1417 C CA . ARG A 1 185 ? -8.647 -32.871 -2.632 1.00 51.56 185 ARG A CA 1
ATOM 1418 C C . ARG A 1 185 ? -9.830 -32.260 -1.893 1.00 51.56 185 ARG A C 1
ATOM 1420 O O . ARG A 1 185 ? -10.894 -32.877 -1.841 1.00 51.56 185 ARG A O 1
ATOM 1427 N N . SER A 1 186 ? -9.658 -31.060 -1.349 1.00 52.72 186 SER A N 1
ATOM 1428 C CA . SER A 1 186 ? -10.800 -30.228 -0.996 1.00 52.72 186 SER A CA 1
ATOM 1429 C C . SER A 1 186 ? -11.642 -30.056 -2.263 1.00 52.72 186 SER A C 1
ATOM 1431 O O . SER A 1 186 ? -11.148 -29.713 -3.337 1.00 52.72 186 SER A O 1
ATOM 1433 N N . THR A 1 187 ? -12.918 -30.405 -2.177 1.00 45.03 187 THR A N 1
ATOM 1434 C CA . THR A 1 187 ? -13.878 -30.412 -3.286 1.00 45.03 187 THR A CA 1
ATOM 1435 C C . THR A 1 187 ? -14.298 -28.997 -3.701 1.00 45.03 187 THR A C 1
ATOM 1437 O O . THR A 1 187 ? -15.481 -28.733 -3.875 1.00 45.03 187 THR A O 1
ATOM 1440 N N . SER A 1 188 ? -13.354 -28.065 -3.846 1.00 37.69 188 SER A N 1
ATOM 1441 C CA . SER A 1 188 ? -13.605 -26.709 -4.353 1.00 37.69 188 SER A CA 1
ATOM 1442 C C . SER A 1 188 ? -13.144 -26.504 -5.799 1.00 37.69 188 SER A C 1
ATOM 1444 O O . SER A 1 188 ? -13.448 -25.475 -6.393 1.00 37.69 188 SER A O 1
ATOM 1446 N N . THR A 1 189 ? -12.487 -27.482 -6.431 1.00 37.75 189 THR A N 1
ATOM 1447 C CA . THR A 1 189 ? -12.218 -27.424 -7.876 1.00 37.75 189 THR A CA 1
ATOM 1448 C C . THR A 1 189 ? -13.385 -28.017 -8.668 1.00 37.75 189 THR A C 1
ATOM 1450 O O . THR A 1 189 ? -13.311 -29.136 -9.179 1.00 37.75 189 THR A O 1
ATOM 1453 N N . THR A 1 190 ? -14.469 -27.253 -8.813 1.00 34.88 190 THR A N 1
ATOM 1454 C CA . THR A 1 190 ? -15.380 -27.442 -9.950 1.00 34.88 190 THR A CA 1
ATOM 1455 C C . THR A 1 190 ? -14.612 -27.080 -11.218 1.00 34.88 190 THR A C 1
ATOM 1457 O O . THR A 1 190 ? -14.414 -25.917 -11.539 1.00 34.88 190 THR A O 1
ATOM 1460 N N . SER A 1 191 ? -14.108 -28.120 -11.881 1.00 36.16 191 SER A N 1
ATOM 1461 C CA . SER A 1 191 ? -13.965 -28.262 -13.332 1.00 36.16 191 SER A CA 1
ATOM 1462 C C . SER A 1 191 ? -13.970 -26.969 -14.170 1.00 36.16 191 SER A C 1
ATOM 1464 O O . SER A 1 191 ? -15.016 -26.540 -14.652 1.00 36.16 191 SER A O 1
ATOM 1466 N N . ALA A 1 192 ? -12.779 -26.481 -14.514 1.00 33.44 192 ALA A N 1
ATOM 1467 C CA . ALA A 1 192 ? -12.510 -25.970 -15.856 1.00 33.44 192 ALA A CA 1
ATOM 1468 C C . ALA A 1 192 ? -11.396 -26.837 -16.456 1.00 33.44 192 ALA A C 1
ATOM 1470 O O . ALA A 1 192 ? -10.202 -26.639 -16.228 1.00 33.44 192 ALA A O 1
ATOM 1471 N N . ALA A 1 193 ? -11.825 -27.898 -17.135 1.00 38.81 193 ALA A N 1
ATOM 1472 C CA . ALA A 1 193 ? -10.968 -28.796 -17.883 1.00 38.81 193 ALA A CA 1
ATOM 1473 C C . ALA A 1 193 ? -10.318 -28.040 -19.050 1.00 38.81 193 ALA A C 1
ATOM 1475 O O . ALA A 1 193 ? -11.002 -27.471 -19.893 1.00 38.81 193 ALA A O 1
ATOM 1476 N N . GLY A 1 194 ? -8.990 -28.070 -19.100 1.00 37.56 194 GLY A N 1
ATOM 1477 C CA . GLY A 1 194 ? -8.207 -27.460 -20.170 1.00 37.56 194 GLY A CA 1
ATOM 1478 C C . GLY A 1 194 ? -6.802 -28.039 -20.263 1.00 37.56 194 GLY A C 1
ATOM 1479 O O . GLY A 1 194 ? -5.854 -27.305 -20.494 1.00 37.56 194 GLY A O 1
ATOM 1480 N N . ARG A 1 195 ? -6.635 -29.348 -20.038 1.00 37.72 195 ARG A N 1
ATOM 1481 C CA . ARG A 1 195 ? -5.436 -30.080 -20.470 1.00 37.72 195 ARG A CA 1
ATOM 1482 C C . ARG A 1 195 ? -5.859 -31.434 -21.014 1.00 37.72 195 ARG A C 1
ATOM 1484 O O . ARG A 1 195 ? -6.413 -32.261 -20.294 1.00 37.72 195 ARG A O 1
ATOM 1491 N N . GLY A 1 196 ? -5.657 -31.587 -22.318 1.00 31.17 196 GLY A N 1
ATOM 1492 C CA . GLY A 1 196 ? -6.096 -32.727 -23.098 1.00 31.17 196 GLY A CA 1
ATOM 1493 C C . GLY A 1 196 ? -5.510 -34.050 -22.614 1.00 31.17 196 GLY A C 1
ATOM 1494 O O . GLY A 1 196 ? -4.366 -34.145 -22.174 1.00 31.17 196 GLY A O 1
ATOM 1495 N N . ARG A 1 197 ? -6.321 -35.092 -22.762 1.00 38.78 197 ARG A N 1
ATOM 1496 C CA . ARG A 1 197 ? -5.873 -36.472 -22.917 1.00 38.78 197 ARG A CA 1
ATOM 1497 C C . ARG A 1 197 ? -6.624 -37.052 -24.109 1.00 38.78 197 ARG A C 1
ATOM 1499 O O . ARG A 1 197 ? -7.838 -36.888 -24.200 1.00 38.78 197 ARG A O 1
ATOM 1506 N N . PRO A 1 198 ? -5.929 -37.805 -24.956 1.00 42.66 198 PRO A N 1
ATOM 1507 C CA . PRO A 1 198 ? -6.402 -39.145 -25.277 1.00 42.66 198 PRO A CA 1
ATOM 1508 C C . PRO A 1 198 ? -5.234 -40.099 -25.008 1.00 42.66 198 PRO A C 1
ATOM 1510 O O . PRO A 1 198 ? -4.089 -39.783 -25.291 1.00 42.66 198 PRO A O 1
ATOM 1513 N N . SER A 1 199 ? -5.375 -41.179 -24.255 1.00 27.95 199 SER A N 1
ATOM 1514 C CA . SER A 1 199 ? -6.028 -42.456 -24.575 1.00 27.95 199 SER A CA 1
ATOM 1515 C C . SER A 1 199 ? -5.762 -43.357 -23.345 1.00 27.95 199 SER A C 1
ATOM 1517 O O . SER A 1 199 ? -4.842 -43.079 -22.581 1.00 27.95 199 SER A O 1
ATOM 1519 N N . SER A 1 200 ? -6.488 -44.413 -23.005 1.00 30.64 200 SER A N 1
ATOM 1520 C CA . SER A 1 200 ? -7.256 -45.372 -23.784 1.00 30.64 200 SER A CA 1
ATOM 1521 C C . SER A 1 200 ? -8.434 -45.875 -22.939 1.00 30.64 200 SER A C 1
ATOM 1523 O O . SER A 1 200 ? -8.322 -46.113 -21.737 1.00 30.64 200 SER A O 1
ATOM 1525 N N . ARG A 1 201 ? -9.587 -46.040 -23.590 1.00 31.81 201 ARG A N 1
ATOM 1526 C CA . ARG A 1 201 ? -10.684 -46.874 -23.098 1.00 31.81 201 ARG A CA 1
ATOM 1527 C C . ARG A 1 201 ? -10.338 -48.333 -23.376 1.00 31.81 201 ARG A C 1
ATOM 1529 O O . ARG A 1 201 ? -9.987 -48.669 -24.503 1.00 31.81 201 ARG A O 1
ATOM 1536 N N . SER A 1 202 ? -10.593 -49.204 -22.409 1.00 27.98 202 SER A N 1
ATOM 1537 C CA . SER A 1 202 ? -11.340 -50.429 -22.693 1.00 27.98 202 SER A CA 1
ATOM 1538 C C . SER A 1 202 ? -12.181 -50.842 -21.484 1.00 27.98 202 SER A C 1
ATOM 1540 O O . SER A 1 202 ? -11.815 -50.510 -20.355 1.00 27.98 202 SER A O 1
ATOM 1542 N N . PRO A 1 203 ? -13.350 -51.462 -21.717 1.00 44.34 203 PRO A N 1
ATOM 1543 C CA . PRO A 1 203 ? -14.454 -51.468 -20.772 1.00 44.34 203 PRO A CA 1
ATOM 1544 C C . PRO A 1 203 ? -14.638 -52.838 -20.114 1.00 44.34 203 PRO A C 1
ATOM 1546 O O . PRO A 1 203 ? -14.506 -53.876 -20.752 1.00 44.34 203 PRO A O 1
ATOM 1549 N N . SER A 1 204 ? -15.057 -52.850 -18.855 1.00 28.16 204 SER A N 1
ATOM 1550 C CA . SER A 1 204 ? -15.923 -53.915 -18.347 1.00 28.16 204 SER A CA 1
ATOM 1551 C C . SER A 1 204 ? -16.745 -53.391 -17.168 1.00 28.16 204 SER A C 1
ATOM 1553 O O . SER A 1 204 ? -16.274 -52.660 -16.304 1.00 28.16 204 SER A O 1
ATOM 1555 N N . SER A 1 205 ? -18.033 -53.692 -17.219 1.00 29.23 205 SER A N 1
ATOM 1556 C CA . SER A 1 205 ? -19.102 -53.406 -16.254 1.00 29.23 205 SER A CA 1
ATOM 1557 C C . SER A 1 205 ? -19.809 -54.750 -15.976 1.00 29.23 205 SER A C 1
ATOM 1559 O O . SER A 1 205 ? -19.567 -55.688 -16.735 1.00 29.23 205 SER A O 1
ATOM 1561 N N . PRO A 1 206 ? -20.861 -54.839 -15.138 1.00 47.78 206 PRO A N 1
ATOM 1562 C CA 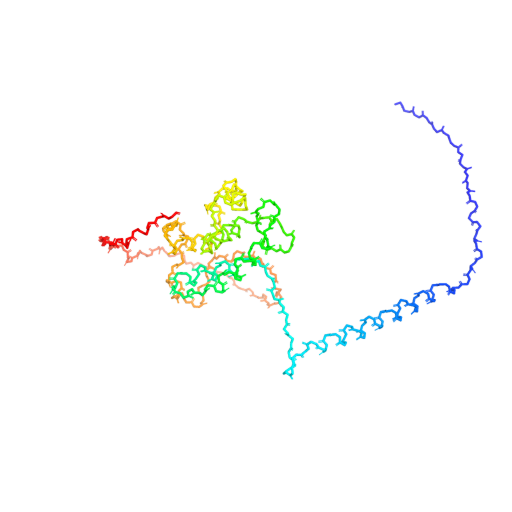. PRO A 1 206 ? -21.079 -54.436 -13.733 1.00 47.78 206 PRO A CA 1
ATOM 1563 C C . PRO A 1 206 ? -21.753 -55.642 -12.980 1.00 47.78 206 PRO A C 1
ATOM 1565 O O . PRO A 1 206 ? -21.489 -56.773 -13.378 1.00 47.78 206 PRO A O 1
ATOM 1568 N N . PRO A 1 207 ? -22.740 -55.529 -12.051 1.00 46.31 207 PRO A N 1
ATOM 1569 C CA . PRO A 1 207 ? -22.985 -54.655 -10.888 1.00 46.31 207 PRO A CA 1
ATOM 1570 C C . PRO A 1 207 ? -23.216 -55.455 -9.565 1.00 46.31 207 PRO A C 1
ATOM 1572 O O . PRO A 1 207 ? -23.365 -56.671 -9.574 1.00 46.31 207 PRO A O 1
ATOM 1575 N N . ARG A 1 208 ? -23.458 -54.713 -8.469 1.00 27.45 208 ARG A N 1
ATOM 1576 C CA . ARG A 1 208 ? -24.327 -55.007 -7.292 1.00 27.45 208 ARG A CA 1
ATOM 1577 C C . ARG A 1 208 ? -23.618 -55.184 -5.950 1.00 27.45 208 ARG A C 1
ATOM 1579 O O . ARG A 1 208 ? -22.709 -55.979 -5.782 1.00 27.45 208 ARG A O 1
ATOM 1586 N N . GLY A 1 209 ? -24.176 -54.474 -4.971 1.00 27.84 209 GLY A N 1
ATOM 1587 C CA . GLY A 1 209 ? -23.900 -54.630 -3.549 1.00 27.84 209 GLY A CA 1
ATOM 1588 C C . GLY A 1 209 ? -24.398 -53.428 -2.754 1.00 27.84 209 GLY A C 1
ATOM 1589 O O . GLY A 1 209 ? -23.598 -52.692 -2.193 1.00 27.84 209 GLY A O 1
ATOM 1590 N N . ARG A 1 210 ? -25.719 -53.184 -2.744 1.00 32.84 210 ARG A N 1
ATOM 1591 C CA . ARG A 1 210 ? -26.332 -52.326 -1.719 1.00 32.84 210 ARG A CA 1
ATOM 1592 C C . ARG A 1 210 ? -26.153 -53.038 -0.380 1.00 32.84 210 ARG A C 1
ATOM 1594 O O . ARG A 1 210 ? -26.762 -54.084 -0.187 1.00 32.84 210 ARG A O 1
ATOM 1601 N N . SER A 1 211 ? -25.395 -52.436 0.526 1.00 31.88 211 SER A N 1
ATOM 1602 C CA . SER A 1 211 ? -25.433 -52.757 1.950 1.00 31.88 211 SER A CA 1
ATOM 1603 C C . SER A 1 211 ? -25.552 -51.457 2.737 1.00 31.88 211 SER A C 1
ATOM 1605 O O . SER A 1 211 ? -24.850 -50.485 2.473 1.00 31.88 211 SER A O 1
ATOM 1607 N N . ALA A 1 212 ? -26.535 -51.462 3.629 1.00 31.59 212 ALA A N 1
ATOM 1608 C CA . ALA A 1 212 ? -27.080 -50.365 4.415 1.00 31.59 212 ALA A CA 1
ATOM 1609 C C . ALA A 1 212 ? -26.063 -49.748 5.415 1.00 31.59 212 ALA A C 1
ATOM 1611 O O . ALA A 1 212 ? -24.987 -50.312 5.630 1.00 31.59 212 ALA A O 1
ATOM 1612 N N . PRO A 1 213 ? -26.379 -48.584 6.017 1.00 32.47 213 PRO A N 1
ATOM 1613 C CA . PRO A 1 213 ? -25.419 -47.730 6.708 1.00 32.47 213 PRO A CA 1
ATOM 1614 C C . PRO A 1 213 ? -25.050 -48.292 8.085 1.00 32.47 213 PRO A C 1
ATOM 1616 O O . PRO A 1 213 ? -25.900 -48.826 8.796 1.00 32.47 213 PRO A O 1
ATOM 1619 N N . ARG A 1 214 ? -23.786 -48.131 8.490 1.00 27.22 214 ARG A N 1
ATOM 1620 C CA . ARG A 1 214 ? -23.353 -48.355 9.877 1.00 27.22 214 ARG A CA 1
ATOM 1621 C C . ARG A 1 214 ? -23.206 -47.006 10.603 1.00 27.22 214 ARG A C 1
ATOM 1623 O O . ARG A 1 214 ? -22.642 -46.088 10.009 1.00 27.22 214 ARG A O 1
ATOM 1630 N N . PRO A 1 215 ? -23.722 -46.871 11.840 1.00 29.08 215 PRO A N 1
ATOM 1631 C CA . PRO A 1 215 ? -23.750 -45.610 12.578 1.00 29.08 215 PRO A CA 1
ATOM 1632 C C . PRO A 1 215 ? -22.410 -45.270 13.255 1.00 29.08 215 PRO A C 1
ATOM 1634 O O . PRO A 1 215 ? -21.527 -46.115 13.398 1.00 29.08 215 PRO A O 1
ATOM 1637 N N . SER A 1 216 ? -22.297 -43.994 13.631 1.00 29.05 216 SER A N 1
ATOM 1638 C CA . SER A 1 216 ? -21.128 -43.289 14.171 1.00 29.05 216 SER A CA 1
ATOM 1639 C C . SER A 1 216 ? -20.670 -43.763 15.559 1.00 29.05 216 SER A C 1
ATOM 1641 O O . SER A 1 216 ? -21.436 -44.394 16.287 1.00 29.05 216 SER A O 1
ATOM 1643 N N . PRO A 1 217 ? -19.463 -43.344 15.985 1.00 26.45 217 PRO A N 1
ATOM 1644 C CA . PRO A 1 217 ? -19.157 -43.274 17.406 1.00 26.45 217 PRO A CA 1
ATOM 1645 C C . PRO A 1 217 ? -18.582 -41.907 17.806 1.00 26.45 217 PRO A C 1
ATOM 1647 O O . PRO A 1 217 ? -17.559 -41.864 18.467 1.00 26.45 217 PRO A O 1
ATOM 1650 N N . TRP A 1 218 ? -19.196 -40.782 17.417 1.00 28.31 218 TRP A N 1
ATOM 1651 C CA . TRP A 1 218 ? -18.814 -39.470 17.973 1.00 28.31 218 TRP A CA 1
ATOM 1652 C C . TRP A 1 218 ? -20.031 -38.554 18.128 1.00 28.31 218 TRP A C 1
ATOM 1654 O O . TRP A 1 218 ? -20.203 -37.566 17.423 1.00 28.31 218 TRP A O 1
ATOM 1664 N N . THR A 1 219 ? -20.885 -38.892 19.089 1.00 27.27 219 THR A N 1
ATOM 1665 C CA . THR A 1 219 ? -21.822 -37.952 19.716 1.00 27.27 219 THR A CA 1
ATOM 1666 C C . THR A 1 219 ? -21.680 -38.096 21.216 1.00 27.27 219 THR A C 1
ATOM 1668 O O . THR A 1 219 ? -22.303 -38.977 21.793 1.00 27.27 219 THR A O 1
ATOM 1671 N N . SER A 1 220 ? -20.845 -37.245 21.812 1.00 26.83 220 SER A N 1
ATOM 1672 C CA . SER A 1 220 ? -21.056 -36.643 23.137 1.00 26.83 220 SER A CA 1
ATOM 1673 C C . SER A 1 220 ? -19.759 -35.990 23.611 1.00 26.83 220 SER A C 1
ATOM 1675 O O . SER A 1 220 ? -18.893 -36.655 24.171 1.00 26.83 220 SER A O 1
ATOM 1677 N N . CYS A 1 221 ? -19.635 -34.677 23.432 1.00 25.86 221 CYS A N 1
ATOM 1678 C CA . CYS A 1 221 ? -18.919 -33.862 24.410 1.00 25.86 221 CYS A CA 1
ATOM 1679 C C . CYS A 1 221 ? -19.437 -32.422 24.367 1.00 25.86 221 CYS A C 1
ATOM 1681 O O . CYS A 1 221 ? -18.809 -31.495 23.869 1.00 25.86 221 CYS A O 1
ATOM 1683 N N . THR A 1 222 ? -20.641 -32.241 24.900 1.00 31.50 222 THR A N 1
ATOM 1684 C CA . THR A 1 222 ? -21.025 -30.980 25.526 1.00 31.50 222 THR A CA 1
ATOM 1685 C C . THR A 1 222 ? -20.155 -30.777 26.764 1.00 31.50 222 THR A C 1
ATOM 1687 O O . THR A 1 222 ? -20.335 -31.499 27.745 1.00 31.50 222 THR A O 1
ATOM 1690 N N . ARG A 1 223 ? -19.260 -29.780 26.767 1.00 28.98 223 ARG A N 1
ATOM 1691 C CA . ARG A 1 223 ? -18.917 -29.060 28.003 1.00 28.98 223 ARG A CA 1
ATOM 1692 C C . ARG A 1 223 ? -18.180 -27.740 27.756 1.00 28.98 223 ARG A C 1
ATOM 1694 O O . ARG A 1 223 ? -17.075 -27.710 27.237 1.00 28.98 223 ARG A O 1
ATOM 1701 N N . THR A 1 224 ? -18.819 -26.679 28.250 1.00 28.23 224 THR A N 1
ATOM 1702 C CA . THR A 1 224 ? -18.231 -25.505 28.921 1.00 28.23 224 THR A CA 1
ATOM 1703 C C . THR A 1 224 ? -17.086 -24.758 28.236 1.00 28.23 224 THR A C 1
ATOM 1705 O O . THR A 1 224 ? -15.909 -25.059 28.394 1.00 28.23 224 THR A O 1
ATOM 1708 N N . ARG A 1 225 ? -17.493 -23.647 27.621 1.00 28.11 225 ARG A N 1
ATOM 1709 C CA . ARG A 1 225 ? -16.721 -22.437 27.329 1.00 28.11 225 ARG A CA 1
ATOM 1710 C C . ARG A 1 225 ? -15.952 -21.951 28.578 1.00 28.11 225 ARG A C 1
ATOM 1712 O O . ARG A 1 225 ? -16.606 -21.599 29.561 1.00 28.11 225 ARG A O 1
ATOM 1719 N N . PRO A 1 226 ? -14.612 -21.861 28.567 1.00 32.31 226 PRO A N 1
ATOM 1720 C CA . PRO A 1 226 ? -13.898 -21.062 29.549 1.00 32.31 226 PRO A CA 1
ATOM 1721 C C . PRO A 1 226 ? -13.946 -19.588 29.129 1.00 32.31 226 PRO A C 1
ATOM 1723 O O . PRO A 1 226 ? -13.738 -19.241 27.964 1.00 32.31 226 PRO A O 1
ATOM 1726 N N . ALA A 1 227 ? -14.256 -18.715 30.086 1.00 37.47 227 ALA A N 1
ATOM 1727 C CA . ALA A 1 227 ? -14.185 -17.273 29.914 1.00 37.47 227 ALA A CA 1
ATOM 1728 C C . ALA A 1 227 ? -12.748 -16.874 29.540 1.00 37.47 227 ALA A C 1
ATOM 1730 O O . ALA A 1 227 ? -11.835 -16.998 30.353 1.00 37.47 227 ALA A O 1
ATOM 1731 N N . ARG A 1 228 ? -12.543 -16.397 28.308 1.00 35.00 228 ARG A N 1
ATOM 1732 C CA . ARG A 1 228 ? -11.310 -15.699 27.939 1.00 35.00 228 ARG A CA 1
ATOM 1733 C C . ARG A 1 228 ? -11.420 -14.255 28.405 1.00 35.00 228 ARG A C 1
ATOM 1735 O O . ARG A 1 228 ? -12.281 -13.499 27.954 1.00 35.00 228 ARG A O 1
ATOM 1742 N N . THR A 1 229 ? -10.543 -13.905 29.332 1.00 34.38 229 THR A N 1
ATOM 1743 C CA . THR A 1 229 ? -10.200 -12.538 29.701 1.00 34.38 229 THR A CA 1
ATOM 1744 C C . THR A 1 229 ? -9.848 -11.747 28.439 1.00 34.38 229 THR A C 1
ATOM 1746 O O . THR A 1 229 ? -8.992 -12.141 27.649 1.00 34.38 229 THR A O 1
ATOM 1749 N N . ARG A 1 230 ? -10.574 -10.646 28.215 1.00 35.00 230 ARG A N 1
ATOM 1750 C CA . ARG A 1 230 ? -10.300 -9.690 27.138 1.00 35.00 230 ARG A CA 1
ATOM 1751 C C . ARG A 1 230 ? -8.967 -8.987 27.424 1.00 35.00 230 ARG A C 1
ATOM 1753 O O . ARG A 1 230 ? -8.842 -8.443 28.521 1.00 35.00 230 ARG A O 1
ATOM 1760 N N . PRO A 1 231 ? -8.020 -8.908 26.476 1.00 33.88 231 PRO A N 1
ATOM 1761 C CA . PRO A 1 231 ? -6.994 -7.880 26.553 1.00 33.88 231 PRO A CA 1
ATOM 1762 C C . PRO A 1 231 ? -7.668 -6.501 26.463 1.00 33.88 231 PRO A C 1
ATOM 1764 O O . PRO A 1 231 ? -8.677 -6.322 25.773 1.00 33.88 231 PRO A O 1
ATOM 1767 N N . SER A 1 232 ? -7.160 -5.559 27.253 1.00 32.84 232 SER A N 1
ATOM 1768 C CA . SER A 1 232 ? -7.669 -4.197 27.420 1.00 32.84 232 SER A CA 1
ATOM 1769 C C . SER A 1 232 ? -7.934 -3.507 26.081 1.00 32.84 232 SER A C 1
ATOM 1771 O O . SER A 1 232 ? -7.083 -3.505 25.196 1.00 32.84 232 SER A O 1
ATOM 1773 N N . ARG A 1 233 ? -9.118 -2.893 25.951 1.00 37.50 233 ARG A N 1
ATOM 1774 C CA . ARG A 1 233 ? -9.443 -1.983 24.846 1.00 37.50 233 ARG A CA 1
ATOM 1775 C C . ARG A 1 233 ? -8.429 -0.838 24.844 1.00 37.50 233 ARG A C 1
ATOM 1777 O O . ARG A 1 233 ? -8.345 -0.109 25.829 1.00 37.50 233 ARG A O 1
ATOM 1784 N N . TRP A 1 234 ? -7.695 -0.687 23.748 1.00 47.19 234 TRP A N 1
ATOM 1785 C CA . TRP A 1 234 ? -6.865 0.487 23.500 1.00 47.19 234 TRP A CA 1
ATOM 1786 C C . TRP A 1 234 ? -7.766 1.706 23.247 1.00 47.19 234 TRP A C 1
ATOM 1788 O O . TRP A 1 234 ? -8.789 1.564 22.565 1.00 47.19 234 TRP A O 1
ATOM 1798 N N . PRO A 1 235 ? -7.453 2.878 23.827 1.00 29.69 235 PRO A N 1
ATOM 1799 C CA . PRO A 1 235 ? -8.243 4.082 23.622 1.00 29.69 235 PRO A CA 1
ATOM 1800 C C . PRO A 1 235 ? -8.139 4.536 22.163 1.00 29.69 235 PRO A C 1
ATOM 1802 O O . PRO A 1 235 ? -7.063 4.543 21.572 1.00 29.69 235 PRO A O 1
ATOM 1805 N N . LEU A 1 236 ? -9.291 4.887 21.600 1.00 35.72 236 LEU A N 1
ATOM 1806 C CA . LEU A 1 236 ? -9.425 5.501 20.283 1.00 35.72 236 LEU A CA 1
ATOM 1807 C C . LEU A 1 236 ? -8.828 6.923 20.315 1.00 35.72 236 LEU A C 1
ATOM 1809 O O . LEU A 1 236 ? -9.199 7.677 21.219 1.00 35.72 236 LEU A O 1
ATOM 1813 N N . PRO A 1 237 ? -7.972 7.302 19.351 1.00 40.88 237 PRO A N 1
ATOM 1814 C CA . PRO A 1 237 ? -7.747 8.694 18.968 1.00 40.88 237 PRO A CA 1
ATOM 1815 C C . PRO A 1 237 ? -8.689 9.157 17.842 1.00 40.88 237 PRO A C 1
ATOM 1817 O O . PRO A 1 237 ? -8.809 8.462 16.799 1.00 40.88 237 PRO A O 1
#

InterPro domains:
  IPR008930 Terpenoid cyclases/protein prenyltransferase alpha-alpha toroid [SSF48239] (64-183)
  IPR018333 Squalene cyclase [PTHR11764] (35-182)
  IPR032697 Squalene cyclase, N-terminal [PF13249] (41-184)

pLDDT: mean 74.7, std 27.84, range [25.86, 98.25]

Organism: NCBI:txid284028

Secondary structure (DSSP, 8-state):
---------------------THHHHHHHHHHHHHHHHHHHHHHHHHHTT--TTS---------THHHHHHHHHHHHHT---HHHHHHHHHHHHHT--TTS--BSSTTPPB-HHHHHHHHHHHHHHT--TTSHHHHHHHHHHHHTTGGGGS-HHHHHHHHHTTSS-GGGSPP--GGGGGS-TT---TT------S----------------PPPPPS-----------PPPPPPPP-

Foldseek 3Di:
DDDDDDDDDDPPPPPPDPPDDPPVVVVVVVVVVVVVVVVVVVVVVVQVVQADPVGDHDDDPDWWLLVLLVVLLVCVLVVNDDLVSLVVSLVVLVVQQDPQLAHDGHPPHDGDLLRLLSSLVSNVSNPDDCPDPSNVSSVVVNVVCVHPVNYDLVSLVSCVSVPNHPPVPGDDDDPCVVVDDPPPDPPPPPDPDDDDDDDDDDDDDDDDDDDDDDDDDDPDDDDDDDDDDDDDDDDDD

Sequence (237 aa):
MTATTDGSTGAADLRAAPAGEPTDTTTAADDVLAAARRAAERSVEHLLGRQDEQGWWKGDLATNVTMDAEDLLLRQFLGIQDPATIEATARFIRGEQLGDGTWATFYEGPGDLSATIEAYVALRLAGDRPQDPHMVRAAGWVREQGGIAGARVFTRIWLALFGWWKWDDLPELPPELMFLPRGCRSTSTTSAAGRGRPSSRSPSSPPRGRSAPRPSPWTSCTRTRPARTRPSRWPLP